Protein AF-Q86QH6-F1 (afdb_monomer)

Foldseek 3Di:
DPQVFQFVVFKAFAWKAFQNRTDGDPDTHQDLAAGDPPQADPVLLVLLLLLLLQQWFKDKAWDQADPVRHGDPAIDIDIDPPTTDSNSNNSLSNSQRNVSVPHDSNDRPDGPSVVSVVPLVQDKDWAHDDPVQFKIWMWGQDPPLWIKIKIKGQAVSVLVLAQWERHSVRDIGGCDPVNSVVVVVRSVVLLLLLFRKMWIWMFTDDDRDHDPDDDRGHIYTGMITTIHRHGDPCQLVVCVVCVVVVHQAADEELADQSSQQNVCVVSVNDDVVVVADADELVVQVVLCVVQPPPPVSLVVVVVNLVRYRYYYSHDPVSVVVNVVNCVVVVDDDDDDDDDPD

Sequence (341 aa):
DKTGTLTQNLMSVVQGYIGLQRFNVRDPGDVPTPIVLRNVPAASRDLLVEGLSLNSSSEKVVCRTGRDGESVARPYWQWRVDKGNKTDNALLDFVDRVLLQDGDPTDMTSRPHQRVRAGSRHGFAIFPFTSERKFMSVVVAGPGGVLTQHVKGGSDRVLEMCDRYVSASGAEEPLTDSMRTKIVVQIRSLANDANRTIGVAYGRVDGEALPASEPTVPLVWLALVGIQDPLRPEVPDAVRKCQQAGVTVRMCTGDNLDTAVAISRQCGIYNRLRGDVAMTGKEFRSLVYDAYGSSANMEKFWPILDRMVVMARSQPLDKQLLVLMLMMRGEVVAVTGDGVN

InterPro domains:
  IPR018303 P-type ATPase, phosphorylation site [PS00154] (1-7)
  IPR023214 HAD superfamily [G3DSA:3.40.50.1000] (1-341)
  IPR023299 P-type ATPase, cytoplasmic domain N [G3DSA:3.40.1110.10] (9-230)
  IPR023299 P-type ATPase, cytoplasmic domain N [SSF81660] (5-235)
  IPR036412 HAD-like superfamily [SSF56784] (220-341)

Nearest PDB structures (foldseek):
  8qmp-assembly1_A  TM=6.647E-01  e=8.407E-24  Arabidopsis thaliana
  6zhh-assembly3_C  TM=7.517E-01  e=1.087E-18  Listeria monocytogenes
  9gqo-assembly1_A  TM=7.366E-01  e=4.399E-18  Listeria monocytogenes
  8uyb-assembly1_A  TM=5.372E-01  e=9.606E-13  Escherichia coli K-12
  7m5v-assembly1_A  TM=4.891E-01  e=2.440E-12  Homo sapiens

Radius of gyration: 22.94 Å; Cα contacts (8 Å, |Δi|>4): 629; chains: 1; bounding box: 49×52×64 Å

Structure (mmCIF, N/CA/C/O backbone):
data_AF-Q86QH6-F1
#
_entry.id   AF-Q86QH6-F1
#
loop_
_atom_site.group_PDB
_atom_site.id
_atom_site.type_symbol
_atom_site.label_atom_id
_atom_site.label_alt_id
_atom_site.label_comp_id
_atom_site.label_asym_id
_atom_site.label_entity_id
_atom_site.label_seq_id
_atom_site.pdbx_PDB_ins_code
_atom_site.Cartn_x
_atom_site.Cartn_y
_atom_site.Cartn_z
_atom_site.occupancy
_atom_site.B_iso_or_equiv
_atom_site.auth_seq_id
_atom_site.auth_comp_id
_atom_site.auth_asym_id
_atom_site.auth_atom_id
_atom_site.pdbx_PDB_model_num
ATOM 1 N N . ASP A 1 1 ? -2.724 -0.335 20.231 1.00 87.81 1 ASP A N 1
ATOM 2 C CA . ASP A 1 1 ? -2.088 0.147 18.985 1.00 87.81 1 ASP A CA 1
ATOM 3 C C . ASP A 1 1 ? -2.589 -0.688 17.805 1.00 87.81 1 ASP A C 1
ATOM 5 O O . ASP A 1 1 ? -3.241 -1.701 18.041 1.00 87.81 1 ASP A O 1
ATOM 9 N N . LYS A 1 2 ? -2.333 -0.289 16.553 1.00 86.12 2 LYS A N 1
ATOM 10 C CA . LYS A 1 2 ? -2.731 -1.051 15.353 1.00 86.12 2 LYS A CA 1
ATOM 11 C C . LYS A 1 2 ? -1.617 -1.948 14.813 1.00 86.12 2 LYS A C 1
ATOM 13 O O . LYS A 1 2 ? -1.811 -3.162 14.719 1.00 86.12 2 LYS A O 1
ATOM 18 N N . THR A 1 3 ? -0.509 -1.351 14.370 1.00 80.19 3 THR A N 1
ATOM 19 C CA . THR A 1 3 ? 0.597 -2.061 13.700 1.00 80.19 3 THR A CA 1
ATOM 20 C C . THR A 1 3 ? 1.199 -3.064 14.666 1.00 80.19 3 THR A C 1
ATOM 22 O O . THR A 1 3 ? 1.364 -2.721 15.822 1.00 80.19 3 THR A O 1
ATOM 25 N N . GLY A 1 4 ? 1.400 -4.314 14.237 1.00 79.94 4 GLY A N 1
ATOM 26 C CA . GLY A 1 4 ? 1.992 -5.393 15.047 1.00 79.94 4 GLY A CA 1
ATOM 27 C C . GLY A 1 4 ? 1.220 -5.846 16.295 1.00 79.94 4 GLY A C 1
ATOM 28 O O . GLY A 1 4 ? 1.425 -6.969 16.755 1.00 79.94 4 GLY A O 1
ATOM 29 N N . THR A 1 5 ? 0.260 -5.056 16.779 1.00 86.12 5 THR A N 1
ATOM 30 C CA . THR A 1 5 ? -0.686 -5.429 17.837 1.00 86.12 5 THR A CA 1
ATOM 31 C C . THR A 1 5 ? -1.937 -6.083 17.243 1.00 86.12 5 THR A C 1
ATOM 33 O O . THR A 1 5 ? -2.141 -7.279 17.412 1.00 86.12 5 THR A O 1
ATOM 36 N N . LEU A 1 6 ? -2.756 -5.331 16.495 1.00 87.94 6 LEU A N 1
ATOM 37 C CA . LEU A 1 6 ? -3.973 -5.851 15.841 1.00 87.94 6 LEU A CA 1
ATOM 38 C C . LEU A 1 6 ? -3.679 -6.507 14.488 1.00 87.94 6 LEU A C 1
ATOM 40 O O . LEU A 1 6 ? -4.439 -7.331 13.984 1.00 87.94 6 LEU A O 1
ATOM 44 N N . THR A 1 7 ? -2.572 -6.104 13.884 1.00 86.81 7 THR A N 1
ATOM 45 C CA . THR A 1 7 ? -2.133 -6.547 12.562 1.00 86.81 7 THR A CA 1
ATOM 46 C C . THR A 1 7 ? -0.858 -7.366 12.686 1.00 86.81 7 THR A C 1
ATOM 48 O O . THR A 1 7 ? -0.141 -7.262 13.682 1.00 86.81 7 THR A O 1
ATOM 51 N N . GLN A 1 8 ? -0.587 -8.212 11.697 1.00 85.62 8 GLN A N 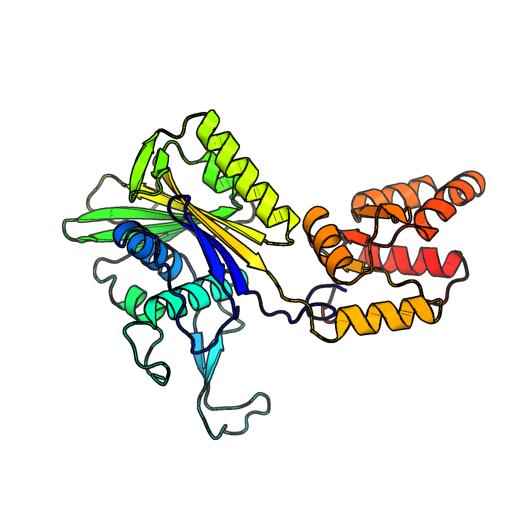1
ATOM 52 C CA . GLN A 1 8 ? 0.543 -9.142 11.730 1.00 85.62 8 GLN A CA 1
ATOM 53 C C . GLN A 1 8 ? 1.896 -8.452 11.520 1.00 85.62 8 GLN A C 1
ATOM 55 O O . GLN A 1 8 ? 2.931 -9.071 11.758 1.00 85.62 8 GLN A O 1
ATOM 60 N N . ASN A 1 9 ? 1.901 -7.176 11.114 1.00 84.06 9 ASN A N 1
ATOM 61 C CA . ASN A 1 9 ? 3.095 -6.438 10.706 1.00 84.06 9 ASN A CA 1
ATOM 62 C C . ASN A 1 9 ? 3.756 -7.045 9.454 1.00 84.06 9 ASN A C 1
ATOM 64 O O . ASN A 1 9 ? 4.978 -6.980 9.290 1.00 84.06 9 ASN A O 1
ATOM 68 N N . LEU A 1 10 ? 2.933 -7.639 8.585 1.00 84.94 10 LEU A N 1
ATOM 69 C CA . LEU A 1 10 ? 3.319 -8.356 7.369 1.00 84.94 10 LEU A CA 1
ATOM 70 C C . LEU A 1 10 ? 2.696 -7.664 6.155 1.00 84.94 10 LEU A C 1
ATOM 72 O O . LEU A 1 10 ? 1.772 -8.173 5.519 1.00 84.94 10 LEU A O 1
ATOM 76 N N . MET A 1 11 ? 3.204 -6.466 5.855 1.00 90.69 11 MET A N 1
ATOM 77 C CA . MET A 1 11 ? 2.777 -5.685 4.692 1.00 90.69 11 MET A CA 1
ATOM 78 C C . MET A 1 11 ? 2.873 -6.539 3.429 1.00 90.69 11 MET A C 1
ATOM 80 O O . MET A 1 11 ? 3.946 -7.037 3.099 1.00 90.69 11 MET A O 1
ATOM 84 N N . SER A 1 12 ? 1.753 -6.694 2.733 1.00 94.75 12 SER A N 1
ATOM 85 C CA . SER A 1 12 ? 1.642 -7.582 1.581 1.00 94.75 12 SER A CA 1
ATOM 86 C C . SER A 1 12 ? 0.798 -6.942 0.489 1.00 94.75 12 SER A C 1
ATOM 88 O O . SER A 1 12 ? -0.195 -6.276 0.780 1.00 94.75 12 SER A O 1
ATOM 90 N N . VAL A 1 13 ? 1.163 -7.150 -0.776 1.00 97.00 13 VAL A N 1
ATOM 91 C CA . VAL A 1 13 ? 0.277 -6.805 -1.895 1.00 97.00 13 VAL A CA 1
ATOM 92 C C . VAL A 1 13 ? -0.913 -7.759 -1.878 1.00 97.00 13 VAL A C 1
ATOM 94 O O . VAL A 1 13 ? -0.724 -8.974 -1.939 1.00 97.00 13 VAL A O 1
ATOM 97 N N . VAL A 1 14 ? -2.129 -7.216 -1.803 1.00 95.88 14 VAL A N 1
ATOM 98 C CA . VAL A 1 14 ? -3.363 -8.020 -1.725 1.00 95.88 14 VAL A CA 1
ATOM 99 C C . VAL A 1 14 ? -4.241 -7.872 -2.963 1.00 95.88 14 VAL A C 1
ATOM 101 O O . VAL A 1 14 ? -4.958 -8.799 -3.324 1.00 95.88 14 VAL A O 1
ATOM 104 N N . GLN A 1 15 ? -4.180 -6.731 -3.649 1.00 96.81 15 GLN A N 1
ATOM 105 C CA . GLN A 1 15 ? -4.948 -6.474 -4.867 1.00 96.81 15 GLN A CA 1
ATOM 106 C C . GLN A 1 15 ? -4.405 -5.256 -5.613 1.00 96.81 15 GLN A C 1
ATOM 108 O O . GLN A 1 15 ? -3.537 -4.542 -5.112 1.00 96.81 15 GLN A O 1
ATOM 113 N N . GLY A 1 16 ? -4.934 -4.984 -6.799 1.00 97.75 16 GLY A N 1
ATOM 114 C CA . GLY A 1 16 ? -4.578 -3.788 -7.548 1.00 97.75 16 GLY A CA 1
ATOM 115 C C . GLY A 1 16 ? -5.088 -3.804 -8.977 1.00 97.75 16 GLY A C 1
ATOM 116 O O . GLY A 1 16 ? -5.960 -4.597 -9.331 1.00 97.75 16 GLY A O 1
ATOM 117 N N . TYR A 1 17 ? -4.519 -2.922 -9.790 1.00 98.19 17 TYR A N 1
ATOM 118 C CA . TYR A 1 17 ? -4.780 -2.789 -11.214 1.00 98.19 17 TYR A CA 1
ATOM 119 C C . TYR A 1 17 ? -3.455 -2.687 -11.969 1.00 98.19 17 TYR A C 1
ATOM 121 O O . TYR A 1 17 ? -2.588 -1.921 -11.558 1.00 98.19 17 TYR A O 1
ATOM 129 N N . ILE A 1 18 ? -3.301 -3.414 -13.075 1.00 98.19 18 ILE A N 1
ATOM 130 C CA . ILE A 1 18 ? -2.155 -3.286 -13.993 1.00 98.19 18 ILE A CA 1
ATOM 131 C C . ILE A 1 18 ? -2.727 -3.115 -15.394 1.00 98.19 18 ILE A C 1
ATOM 133 O O . ILE A 1 18 ? -3.518 -3.950 -15.828 1.00 98.19 18 ILE A O 1
ATOM 137 N N . GLY A 1 19 ? -2.407 -2.011 -16.071 1.00 96.56 19 GLY A N 1
ATOM 138 C CA . GLY A 1 19 ? -3.061 -1.670 -17.338 1.00 96.56 19 GLY A CA 1
ATOM 139 C C . GLY A 1 19 ? -4.588 -1.588 -17.196 1.00 96.56 19 GLY A C 1
ATOM 140 O O . GLY A 1 19 ? -5.321 -2.167 -17.984 1.00 96.56 19 GLY A O 1
ATOM 141 N N . LEU A 1 20 ? -5.086 -0.990 -16.107 1.00 95.56 20 LEU A N 1
ATOM 142 C CA . LEU A 1 20 ? -6.508 -0.972 -15.703 1.00 95.56 20 LEU A CA 1
ATOM 143 C C . LEU A 1 20 ? -7.162 -2.337 -15.420 1.00 95.56 20 LEU A C 1
ATOM 145 O O . LEU A 1 20 ? -8.349 -2.387 -15.091 1.00 95.56 20 LEU A O 1
ATOM 149 N N . GLN A 1 21 ? -6.420 -3.439 -15.480 1.00 96.38 21 GLN A N 1
ATOM 150 C CA . GLN A 1 21 ? -6.962 -4.762 -15.206 1.00 96.38 21 GLN A CA 1
ATOM 151 C C . GLN A 1 21 ? -6.825 -5.127 -13.738 1.00 96.38 21 GLN A C 1
ATOM 153 O O . GLN A 1 21 ? -5.716 -5.156 -13.202 1.00 96.38 21 GLN A O 1
ATOM 158 N N . ARG A 1 22 ? -7.955 -5.420 -13.086 1.00 96.44 22 ARG A N 1
ATOM 159 C CA . ARG A 1 22 ? -7.974 -5.771 -11.665 1.00 96.44 22 ARG A CA 1
ATOM 160 C C . ARG A 1 22 ? -7.323 -7.132 -11.428 1.00 96.44 22 ARG A C 1
ATOM 162 O O . ARG A 1 22 ? -7.634 -8.102 -12.116 1.00 96.44 22 ARG A O 1
ATOM 169 N N . PHE A 1 23 ? -6.507 -7.221 -10.386 1.00 96.19 23 PHE A N 1
ATOM 170 C CA . PHE A 1 23 ? -6.002 -8.478 -9.842 1.00 96.19 23 PHE A CA 1
ATOM 171 C C . PHE A 1 23 ? -6.241 -8.544 -8.330 1.00 96.19 23 PHE A C 1
ATOM 173 O O . PHE A 1 23 ? -6.361 -7.516 -7.664 1.00 96.19 23 PHE A O 1
ATOM 180 N N . ASN A 1 24 ? -6.292 -9.762 -7.791 1.00 95.19 24 ASN A N 1
ATOM 181 C CA . ASN A 1 24 ? -6.338 -10.036 -6.355 1.00 95.19 24 ASN A CA 1
ATOM 182 C C . ASN A 1 24 ? -5.351 -11.164 -6.032 1.00 95.19 24 ASN A C 1
ATOM 184 O O . ASN A 1 24 ? -5.176 -12.086 -6.831 1.00 95.19 24 ASN A O 1
ATOM 188 N N . VAL A 1 25 ? -4.731 -11.102 -4.860 1.00 93.56 25 VAL A N 1
ATOM 189 C CA . VAL A 1 25 ? -3.777 -12.090 -4.351 1.00 93.56 25 VAL A CA 1
ATOM 190 C C . VAL A 1 25 ? -4.476 -12.895 -3.257 1.00 93.56 25 VAL A C 1
ATOM 192 O O . VAL A 1 25 ? -4.882 -12.332 -2.247 1.00 93.56 25 VAL A O 1
ATOM 195 N N . ARG A 1 26 ? -4.653 -14.206 -3.471 1.00 85.88 26 ARG A N 1
ATOM 196 C CA . ARG A 1 26 ? -5.382 -15.086 -2.534 1.00 85.88 26 ARG A CA 1
ATOM 197 C C . ARG A 1 26 ? -4.644 -15.291 -1.214 1.00 85.88 26 ARG A C 1
ATOM 199 O O . ARG A 1 26 ? -5.262 -15.190 -0.165 1.00 85.88 26 ARG A O 1
ATOM 206 N N . ASP A 1 27 ? -3.334 -15.509 -1.298 1.00 87.38 27 ASP A N 1
ATOM 207 C CA . ASP A 1 27 ? -2.459 -15.754 -0.151 1.00 87.38 27 ASP A CA 1
ATOM 208 C C . ASP A 1 27 ? -1.379 -14.669 -0.118 1.00 87.38 27 ASP A C 1
ATOM 210 O O . ASP A 1 27 ? -0.326 -14.865 -0.723 1.00 87.38 27 ASP A O 1
ATOM 214 N N . PRO A 1 28 ? -1.631 -13.474 0.445 1.00 87.12 28 PRO A N 1
ATOM 215 C CA . PRO A 1 28 ? -0.657 -12.385 0.452 1.00 87.12 28 PRO A CA 1
ATOM 216 C C . PRO A 1 28 ? 0.601 -12.702 1.271 1.00 87.12 28 PRO A C 1
ATOM 218 O O . PRO A 1 28 ? 0.567 -13.504 2.199 1.00 87.12 28 PRO A O 1
ATOM 221 N N . GLY A 1 29 ? 1.706 -12.038 0.932 1.00 87.50 29 GLY A N 1
ATOM 222 C CA . GLY A 1 29 ? 2.987 -12.155 1.636 1.00 87.50 29 GLY A CA 1
ATOM 223 C C . GLY A 1 29 ? 4.013 -13.009 0.896 1.00 87.50 29 GLY A C 1
ATOM 224 O O . GLY A 1 29 ? 3.835 -13.348 -0.279 1.00 87.50 29 GLY A O 1
ATOM 225 N N . ASP A 1 30 ? 5.103 -13.335 1.587 1.00 88.75 30 ASP A N 1
ATOM 226 C CA . ASP A 1 30 ? 6.206 -14.138 1.056 1.00 88.75 30 ASP A CA 1
ATOM 227 C C . ASP A 1 30 ? 5.933 -15.636 1.220 1.00 88.75 30 ASP A C 1
ATOM 229 O O . ASP A 1 30 ? 6.430 -16.295 2.132 1.00 88.75 30 ASP A O 1
ATOM 233 N N . VAL A 1 31 ? 5.097 -16.166 0.332 1.00 88.25 31 VAL A N 1
ATOM 234 C CA . VAL A 1 31 ? 4.784 -17.597 0.256 1.00 88.25 31 VAL A CA 1
ATOM 235 C C . VAL A 1 31 ? 5.261 -18.175 -1.078 1.00 88.25 31 VAL A C 1
ATOM 237 O O . VAL A 1 31 ? 5.243 -17.463 -2.089 1.00 88.25 31 VAL A O 1
ATOM 240 N N . PRO A 1 32 ? 5.658 -19.461 -1.127 1.00 86.44 32 PRO A N 1
ATOM 241 C CA . PRO A 1 32 ? 6.162 -20.118 -2.335 1.00 86.44 32 PRO A CA 1
ATOM 242 C C . PRO A 1 32 ? 5.018 -20.503 -3.291 1.00 86.44 32 PRO A C 1
ATOM 244 O O . PRO A 1 32 ? 4.898 -21.644 -3.727 1.00 86.44 32 PRO A O 1
ATOM 247 N N . THR A 1 33 ? 4.128 -19.558 -3.591 1.00 89.56 33 THR A N 1
ATOM 248 C CA . THR A 1 33 ? 2.972 -19.762 -4.467 1.00 89.56 33 THR A CA 1
ATOM 249 C C . THR A 1 33 ? 2.932 -18.657 -5.517 1.00 89.56 33 THR A C 1
ATOM 251 O O . THR A 1 33 ? 2.886 -17.475 -5.144 1.00 89.56 33 THR A O 1
ATOM 254 N N . PRO A 1 34 ? 2.939 -19.006 -6.816 1.00 91.94 34 PRO A N 1
ATOM 255 C CA . PRO A 1 34 ? 3.000 -18.018 -7.879 1.00 91.94 34 PRO A CA 1
ATOM 256 C C . PRO A 1 34 ? 1.726 -17.172 -7.946 1.00 91.94 34 PRO A C 1
ATOM 258 O O . PRO A 1 34 ? 0.617 -17.646 -7.688 1.00 91.94 34 PRO A O 1
ATOM 261 N N . ILE A 1 35 ? 1.885 -15.911 -8.342 1.00 93.69 35 ILE A N 1
ATOM 262 C CA . ILE A 1 35 ? 0.775 -15.007 -8.649 1.00 93.69 35 ILE A CA 1
ATOM 263 C C . ILE A 1 35 ? 0.586 -14.991 -10.163 1.00 93.69 35 ILE A C 1
ATOM 265 O O . ILE A 1 35 ? 1.487 -14.593 -10.899 1.00 93.69 35 ILE A O 1
ATOM 269 N N . VAL A 1 36 ? -0.598 -15.403 -10.628 1.00 92.06 36 VAL A N 1
ATOM 270 C CA . VAL A 1 36 ? -0.919 -15.471 -12.060 1.00 92.06 36 VAL A CA 1
ATOM 271 C C . VAL A 1 36 ? -1.743 -14.269 -12.502 1.00 92.06 36 VAL A C 1
ATOM 273 O O . VAL A 1 36 ? -2.931 -14.162 -12.202 1.00 92.06 36 VAL A O 1
ATOM 276 N N . LEU A 1 37 ? -1.119 -13.387 -13.280 1.00 93.06 37 LEU A N 1
ATOM 277 C CA . LEU A 1 37 ? -1.732 -12.188 -13.854 1.00 93.06 37 LEU A CA 1
ATOM 278 C C . LEU A 1 37 ? -2.318 -12.474 -15.249 1.00 93.06 37 LEU A C 1
ATOM 28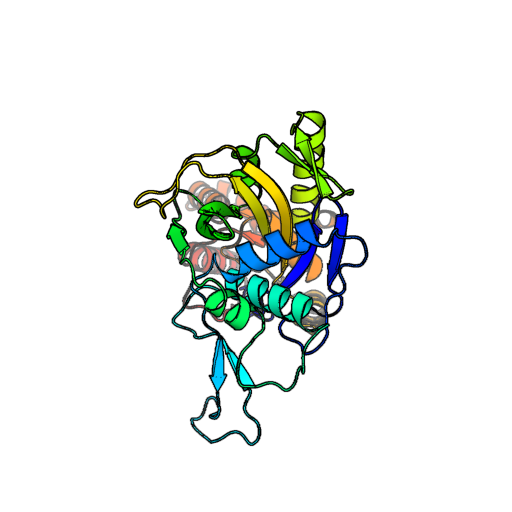0 O O . LEU A 1 37 ? -1.887 -11.891 -16.236 1.00 93.06 37 LEU A O 1
ATOM 284 N N . ARG A 1 38 ? -3.290 -13.398 -15.335 1.00 87.81 38 ARG A N 1
ATOM 285 C CA . ARG A 1 38 ? -3.774 -13.991 -16.608 1.00 87.81 38 ARG A CA 1
ATOM 286 C C . ARG A 1 38 ? -4.133 -12.987 -17.697 1.00 87.81 38 ARG A C 1
ATOM 288 O O . ARG A 1 38 ? -3.888 -13.255 -18.865 1.00 87.81 38 ARG A O 1
ATOM 295 N N . ASN A 1 39 ? -4.746 -11.876 -17.313 1.00 89.94 39 ASN A N 1
ATOM 296 C CA . ASN A 1 39 ? -5.270 -10.928 -18.281 1.00 89.94 39 ASN A CA 1
ATOM 297 C C . ASN A 1 39 ? -4.296 -9.768 -18.544 1.00 89.94 39 ASN A C 1
ATOM 299 O O . ASN A 1 39 ? -4.527 -8.993 -19.459 1.00 89.94 39 ASN A O 1
ATOM 303 N N . VAL A 1 40 ? -3.198 -9.648 -17.790 1.00 94.94 40 VAL A N 1
ATOM 304 C CA . VAL A 1 40 ? -2.244 -8.537 -17.926 1.00 94.94 40 VAL A CA 1
ATOM 305 C C . VAL A 1 40 ? -1.302 -8.791 -19.111 1.00 94.94 40 VAL A C 1
ATOM 307 O O . VAL A 1 40 ? -0.652 -9.838 -19.141 1.00 94.94 40 VAL A O 1
ATOM 310 N N . PRO A 1 41 ? -1.169 -7.848 -20.063 1.00 95.00 41 PRO A N 1
ATOM 311 C CA . PRO A 1 41 ? -0.220 -7.973 -21.167 1.00 95.00 41 PRO A CA 1
ATOM 312 C C . PRO A 1 41 ? 1.225 -8.152 -20.680 1.00 95.00 41 PRO A C 1
ATOM 314 O O . PRO A 1 41 ? 1.649 -7.494 -19.727 1.00 95.00 41 PRO A O 1
ATOM 317 N N . ALA A 1 42 ? 2.002 -8.997 -21.369 1.00 94.06 42 ALA A N 1
ATOM 318 C CA . ALA A 1 42 ? 3.384 -9.309 -20.990 1.00 94.06 42 ALA A CA 1
ATOM 319 C C . ALA A 1 42 ? 4.255 -8.048 -20.873 1.00 94.06 42 ALA A C 1
ATOM 321 O O . ALA A 1 42 ? 4.886 -7.847 -19.844 1.00 94.06 42 ALA A O 1
ATOM 322 N N . ALA A 1 43 ? 4.183 -7.134 -21.847 1.00 94.94 43 ALA A N 1
ATOM 323 C CA . ALA A 1 43 ? 4.931 -5.876 -21.808 1.00 94.94 43 ALA A CA 1
ATOM 324 C C . ALA A 1 43 ? 4.613 -5.022 -20.563 1.00 94.94 43 ALA A C 1
ATOM 326 O O . ALA A 1 43 ? 5.512 -4.462 -19.941 1.00 94.94 43 ALA A O 1
ATOM 327 N N . SER A 1 44 ? 3.341 -4.954 -20.150 1.00 97.06 44 SER A N 1
ATOM 328 C CA . SER A 1 44 ? 2.932 -4.221 -18.945 1.00 97.06 44 SER A CA 1
ATOM 329 C C . SER A 1 44 ? 3.433 -4.895 -17.666 1.00 97.06 44 SER A C 1
ATOM 331 O O . SER A 1 44 ? 3.839 -4.213 -16.725 1.00 97.06 44 SER A O 1
ATOM 333 N N . ARG A 1 45 ? 3.418 -6.234 -17.629 1.00 96.25 45 ARG A N 1
ATOM 334 C CA . ARG A 1 45 ? 3.986 -7.021 -16.527 1.00 96.25 45 ARG A CA 1
ATOM 335 C C . ARG A 1 45 ? 5.496 -6.810 -16.428 1.00 96.25 45 ARG A C 1
ATOM 337 O O . ARG A 1 45 ? 5.993 -6.604 -15.327 1.00 96.25 45 ARG A O 1
ATOM 344 N N . ASP A 1 46 ? 6.202 -6.841 -17.551 1.00 95.12 46 ASP A N 1
ATOM 345 C CA . ASP A 1 46 ? 7.660 -6.751 -17.590 1.00 95.12 46 ASP A CA 1
ATOM 346 C C . ASP A 1 46 ? 8.132 -5.348 -17.161 1.00 95.12 46 ASP A C 1
ATOM 348 O O . ASP A 1 46 ? 9.020 -5.242 -16.316 1.00 95.12 46 ASP A O 1
ATOM 352 N N . LEU A 1 47 ? 7.450 -4.280 -17.60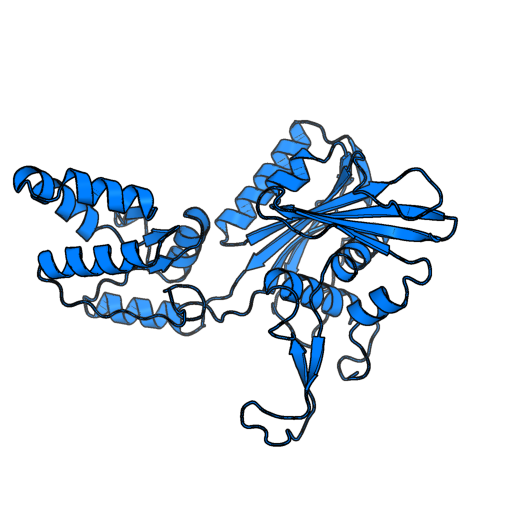7 1.00 96.56 47 LEU A N 1
ATOM 353 C CA . LEU A 1 47 ? 7.670 -2.910 -17.115 1.00 96.56 47 LEU A CA 1
ATOM 354 C C . LEU A 1 47 ? 7.446 -2.792 -15.601 1.00 96.56 47 LEU A C 1
ATOM 356 O O . LEU A 1 47 ? 8.248 -2.181 -14.895 1.00 96.56 47 LEU A O 1
ATOM 360 N N . LEU A 1 48 ? 6.366 -3.388 -15.084 1.00 97.81 48 LEU A N 1
ATOM 361 C CA . LEU A 1 48 ? 6.060 -3.357 -13.653 1.00 97.81 48 LEU A CA 1
ATOM 362 C C . LEU A 1 48 ? 7.140 -4.080 -12.840 1.00 97.81 48 LEU A C 1
ATOM 364 O O . LEU A 1 48 ? 7.584 -3.574 -11.810 1.00 97.81 48 LEU A O 1
ATOM 368 N N . VAL A 1 49 ? 7.546 -5.265 -13.294 1.00 96.81 49 VAL A N 1
ATOM 369 C CA . VAL A 1 49 ? 8.564 -6.095 -12.646 1.00 96.81 49 VAL A CA 1
ATOM 370 C C . VAL A 1 49 ? 9.915 -5.390 -12.629 1.00 96.81 49 VAL A C 1
ATOM 372 O O . VAL A 1 49 ? 10.545 -5.339 -11.570 1.00 96.81 49 VAL A O 1
ATOM 375 N N . GLU A 1 50 ? 10.355 -4.833 -13.758 1.00 96.62 50 GLU A N 1
ATOM 376 C CA . GLU A 1 50 ? 11.609 -4.082 -13.851 1.00 96.62 50 GLU A CA 1
ATOM 377 C C . GLU A 1 50 ? 11.583 -2.873 -12.910 1.00 96.62 50 GLU A C 1
ATOM 379 O O . GLU A 1 50 ? 12.445 -2.742 -12.032 1.00 96.62 50 GLU A O 1
ATOM 384 N N . GLY A 1 51 ? 10.541 -2.044 -13.023 1.00 97.06 51 GLY A N 1
ATOM 385 C CA . GLY A 1 51 ? 10.392 -0.833 -12.230 1.00 97.06 51 GLY A CA 1
ATOM 386 C C . GLY A 1 51 ? 10.347 -1.107 -10.731 1.00 97.06 51 GLY A C 1
ATOM 387 O O . GLY A 1 51 ? 11.063 -0.464 -9.968 1.00 97.06 51 GLY A O 1
ATOM 388 N N . LEU A 1 52 ? 9.564 -2.088 -10.274 1.00 97.88 52 LEU A N 1
ATOM 389 C CA . LEU A 1 52 ? 9.490 -2.426 -8.849 1.00 97.88 52 LEU A CA 1
ATOM 390 C C . LEU A 1 52 ? 10.774 -3.079 -8.323 1.00 97.88 52 LEU A C 1
ATOM 392 O O . LEU A 1 52 ? 11.162 -2.797 -7.186 1.00 97.88 52 LEU A O 1
ATOM 396 N N . SER A 1 53 ? 11.438 -3.913 -9.133 1.00 97.19 53 SER A N 1
ATOM 397 C CA . SER A 1 53 ? 12.698 -4.561 -8.749 1.00 97.19 53 SER A CA 1
ATOM 398 C C . SER A 1 53 ? 13.800 -3.535 -8.524 1.00 97.19 53 SER A C 1
ATOM 400 O O . SER A 1 53 ? 14.485 -3.591 -7.503 1.00 97.19 53 SER A O 1
ATOM 402 N N . LEU A 1 54 ? 13.969 -2.596 -9.457 1.00 96.38 54 LEU A N 1
ATOM 403 C CA . LEU A 1 54 ? 15.080 -1.641 -9.462 1.00 96.38 54 LEU A CA 1
ATOM 404 C C . LEU A 1 54 ? 14.814 -0.414 -8.587 1.00 96.38 54 LEU A C 1
ATOM 406 O O . LEU A 1 54 ? 15.735 0.126 -7.979 1.00 96.38 54 LEU A O 1
ATOM 410 N N . ASN A 1 55 ? 13.556 0.005 -8.462 1.00 95.88 55 ASN A N 1
ATOM 411 C CA . ASN A 1 55 ? 13.177 1.182 -7.689 1.00 95.88 55 ASN A CA 1
ATOM 412 C C . ASN A 1 55 ? 13.012 0.850 -6.199 1.00 95.88 55 ASN A C 1
ATOM 414 O O . ASN A 1 55 ? 11.946 1.056 -5.628 1.00 95.88 55 ASN A O 1
ATOM 418 N N . SER A 1 56 ? 14.017 0.253 -5.559 1.00 95.06 56 SER A N 1
ATOM 419 C CA . SER A 1 56 ? 13.972 -0.085 -4.133 1.00 95.06 56 SER A CA 1
ATOM 420 C C . SER A 1 56 ? 15.369 -0.263 -3.547 1.00 95.06 56 SER A C 1
ATOM 422 O O . SER A 1 56 ? 16.261 -0.799 -4.197 1.00 95.06 56 SER A O 1
ATOM 424 N N . SER A 1 57 ? 15.539 0.129 -2.283 1.00 93.31 57 SER A N 1
ATOM 425 C CA . SER A 1 57 ? 16.755 -0.128 -1.501 1.00 93.31 57 SER A CA 1
ATOM 426 C C . SER A 1 57 ? 16.650 -1.348 -0.577 1.00 93.31 57 SER A C 1
ATOM 428 O O . SER A 1 57 ? 17.609 -1.653 0.133 1.00 93.31 57 SER A O 1
ATOM 430 N N . SER A 1 58 ? 15.507 -2.045 -0.566 1.00 95.44 58 SER A N 1
ATOM 431 C CA . SER A 1 58 ? 15.314 -3.265 0.224 1.00 95.44 58 SER A CA 1
ATOM 432 C C . SER A 1 58 ? 16.214 -4.393 -0.270 1.00 95.44 58 SER A C 1
ATOM 434 O O . SER A 1 58 ? 16.404 -4.573 -1.476 1.00 95.44 58 SER A O 1
ATOM 436 N N . GLU A 1 59 ? 16.741 -5.176 0.669 1.00 94.75 59 GLU A N 1
ATOM 437 C CA . GLU A 1 59 ? 17.641 -6.297 0.405 1.00 94.75 59 GLU A CA 1
ATOM 438 C C . GLU A 1 59 ? 17.158 -7.543 1.153 1.00 94.75 59 GLU A C 1
ATOM 440 O O . GLU A 1 59 ? 16.889 -7.495 2.358 1.00 94.75 59 GLU A O 1
ATOM 445 N N . LYS A 1 60 ? 17.046 -8.659 0.427 1.00 94.38 60 LYS A N 1
ATOM 446 C CA . LYS A 1 60 ? 16.669 -9.962 0.972 1.00 94.38 60 LYS A CA 1
ATOM 447 C C . LYS A 1 60 ? 17.883 -10.877 0.995 1.00 94.38 60 LYS A C 1
ATOM 449 O O . LYS A 1 60 ? 18.571 -11.017 -0.013 1.00 94.38 60 LYS A O 1
ATOM 454 N N . VAL A 1 61 ? 18.137 -11.501 2.135 1.00 94.31 61 VAL A N 1
ATOM 455 C CA . VAL A 1 61 ? 19.301 -12.361 2.358 1.00 94.31 61 VAL A CA 1
ATOM 456 C C . VAL A 1 61 ? 18.863 -13.738 2.828 1.00 94.31 61 VAL A C 1
ATOM 458 O O . VAL A 1 61 ? 17.760 -13.913 3.349 1.00 94.31 61 VAL A O 1
ATOM 461 N N . VAL A 1 62 ? 19.735 -14.721 2.634 1.00 93.69 62 VAL A N 1
ATOM 462 C CA . VAL A 1 62 ? 19.535 -16.062 3.174 1.00 93.69 62 VAL A CA 1
ATOM 463 C C . VAL A 1 62 ? 20.072 -16.116 4.593 1.00 93.69 62 VAL A C 1
ATOM 465 O O . VAL A 1 62 ? 21.260 -15.895 4.823 1.00 93.69 62 VAL A O 1
ATOM 468 N N . CYS A 1 63 ? 19.204 -16.468 5.531 1.00 90.25 63 CYS A N 1
ATOM 469 C CA . CYS A 1 63 ? 19.561 -16.703 6.919 1.00 90.25 63 CYS A CA 1
ATOM 470 C C . CYS A 1 63 ? 19.717 -18.201 7.179 1.00 90.25 63 CYS A C 1
ATOM 472 O O . CYS A 1 63 ? 18.922 -19.021 6.719 1.00 90.25 63 CYS A O 1
ATOM 474 N N . ARG A 1 64 ? 20.768 -18.545 7.928 1.00 90.69 64 ARG A N 1
ATOM 475 C CA . ARG A 1 64 ? 21.070 -19.910 8.398 1.00 90.69 64 ARG A CA 1
ATOM 476 C C . ARG A 1 64 ? 21.056 -20.028 9.920 1.00 90.69 64 ARG A C 1
ATOM 478 O O . ARG A 1 64 ? 21.249 -21.116 10.452 1.00 90.69 64 ARG A O 1
ATOM 485 N N . THR A 1 65 ? 20.792 -18.925 10.606 1.00 87.19 65 THR A N 1
ATOM 486 C CA . THR A 1 65 ? 20.694 -18.842 12.059 1.00 87.19 65 THR A CA 1
ATOM 487 C C . THR A 1 65 ? 19.323 -18.305 12.453 1.00 87.19 65 THR A C 1
ATOM 489 O O . THR A 1 65 ? 18.743 -17.482 11.745 1.00 87.19 65 THR A O 1
ATOM 492 N N . GLY A 1 66 ? 18.785 -18.810 13.559 1.00 77.44 66 GLY A N 1
ATOM 493 C CA . GLY A 1 66 ? 17.550 -18.344 14.173 1.00 77.44 66 GLY A CA 1
ATOM 494 C C . GLY A 1 66 ? 17.760 -17.053 14.964 1.00 77.44 66 GLY A C 1
ATOM 495 O O . GLY A 1 66 ? 18.864 -16.511 15.032 1.00 77.44 66 GLY A O 1
ATOM 496 N N . ARG A 1 67 ? 16.686 -16.561 15.594 1.00 72.75 67 ARG A N 1
ATOM 497 C CA . ARG A 1 67 ? 16.730 -15.327 16.405 1.00 72.75 67 ARG A CA 1
ATOM 498 C C . ARG A 1 67 ? 17.663 -15.436 17.609 1.00 72.75 67 ARG A C 1
ATOM 500 O O . ARG A 1 67 ? 18.258 -14.435 17.988 1.00 72.75 67 ARG A O 1
ATOM 507 N N . ASP A 1 68 ? 17.826 -16.644 18.134 1.00 78.44 68 ASP A N 1
ATOM 508 C CA . ASP A 1 68 ? 18.643 -16.930 19.316 1.00 78.44 68 ASP A CA 1
ATOM 509 C C . ASP A 1 68 ? 20.113 -17.221 18.952 1.00 78.44 68 ASP A C 1
ATOM 511 O O . ASP A 1 68 ? 20.911 -17.616 19.794 1.00 78.44 68 ASP A O 1
ATOM 515 N N . GLY A 1 69 ? 20.486 -17.039 17.677 1.00 77.19 69 GLY A N 1
ATOM 516 C CA . GLY A 1 69 ? 21.834 -17.302 17.163 1.00 77.19 69 GLY A CA 1
ATOM 517 C C . GLY A 1 69 ? 22.113 -18.772 16.834 1.00 77.19 69 GLY A C 1
ATOM 518 O O . GLY A 1 69 ? 23.128 -19.071 16.208 1.00 77.19 69 GLY A O 1
ATOM 519 N N . GLU A 1 70 ? 21.209 -19.685 17.187 1.00 82.94 70 GLU A N 1
ATOM 520 C CA . GLU A 1 70 ? 21.334 -21.109 16.870 1.00 82.94 70 GLU A CA 1
ATOM 521 C C . GLU A 1 70 ? 21.182 -21.386 15.371 1.00 82.94 70 GLU A C 1
ATOM 523 O O . GLU A 1 70 ? 20.458 -20.692 14.659 1.00 82.94 70 GLU A O 1
ATOM 528 N N . SER A 1 71 ? 21.850 -22.426 14.872 1.00 83.50 71 SER A N 1
ATOM 529 C CA . SER A 1 71 ? 21.714 -22.835 13.470 1.00 83.50 71 SER A CA 1
ATOM 530 C C . SER A 1 71 ? 20.322 -23.404 13.204 1.00 83.50 71 SER A C 1
ATOM 532 O O . SER A 1 71 ? 19.850 -24.274 13.932 1.00 83.50 71 SER A O 1
ATOM 534 N N . VAL A 1 72 ? 19.675 -22.955 12.128 1.00 86.44 72 VAL A N 1
ATOM 535 C CA . VAL A 1 72 ? 18.396 -23.530 11.693 1.00 86.44 72 VAL A CA 1
ATOM 536 C C . VAL A 1 72 ? 18.627 -24.701 10.744 1.00 86.44 72 VAL A C 1
ATOM 538 O O . VAL A 1 72 ? 19.490 -24.655 9.870 1.00 86.44 72 VAL A O 1
ATOM 541 N N . ALA A 1 73 ? 17.807 -25.745 10.878 1.00 84.50 73 ALA A N 1
ATOM 542 C CA . ALA A 1 73 ? 17.900 -26.945 10.044 1.00 84.50 73 ALA A CA 1
ATOM 543 C C . ALA A 1 73 ? 17.675 -26.667 8.547 1.00 84.50 73 ALA A C 1
ATOM 545 O O . ALA A 1 73 ? 18.174 -27.400 7.696 1.00 84.50 73 ALA A O 1
ATOM 546 N N . ARG A 1 74 ? 16.908 -25.620 8.213 1.00 85.25 74 ARG A N 1
ATOM 547 C CA . ARG A 1 74 ? 16.674 -25.189 6.834 1.00 85.25 74 ARG A CA 1
ATOM 548 C C . ARG A 1 74 ? 16.925 -23.689 6.707 1.00 85.25 74 ARG A C 1
ATOM 550 O O . ARG A 1 74 ? 16.383 -22.934 7.516 1.00 85.25 74 ARG A O 1
ATOM 557 N N . PRO A 1 75 ? 17.713 -23.253 5.708 1.00 89.00 75 PRO A N 1
ATOM 558 C CA . PRO A 1 75 ? 17.884 -21.836 5.439 1.00 89.00 75 PRO A CA 1
ATOM 559 C C . PRO A 1 75 ? 16.550 -21.216 5.018 1.00 89.00 75 PRO A C 1
ATOM 561 O O . PRO A 1 75 ? 15.705 -21.885 4.423 1.00 89.00 75 PRO A O 1
ATOM 564 N N . TYR A 1 76 ? 16.380 -19.928 5.291 1.00 89.75 76 TYR A N 1
ATOM 565 C CA . TYR A 1 76 ? 15.180 -19.188 4.907 1.00 89.75 76 TYR A CA 1
ATOM 566 C C . TYR A 1 76 ? 15.530 -17.779 4.433 1.00 89.75 76 TYR A C 1
ATOM 568 O O . TYR A 1 76 ? 16.586 -17.236 4.759 1.00 89.75 76 TYR A O 1
ATOM 576 N N . TRP A 1 77 ? 14.644 -17.189 3.635 1.00 92.19 77 TRP A N 1
ATOM 577 C CA . TRP A 1 77 ? 14.798 -15.819 3.165 1.00 92.19 77 TRP A CA 1
ATOM 578 C C . TRP A 1 77 ? 14.340 -14.825 4.231 1.00 92.19 77 TRP A C 1
ATOM 580 O O . TRP A 1 77 ? 13.275 -14.981 4.823 1.00 92.19 77 TRP A O 1
ATOM 590 N N . GLN A 1 78 ? 15.121 -13.770 4.441 1.00 92.56 78 GLN A N 1
ATOM 591 C CA . GLN A 1 78 ? 14.790 -12.704 5.376 1.00 92.56 78 GLN A CA 1
ATOM 592 C C . GLN A 1 78 ? 15.123 -11.340 4.781 1.00 92.56 78 GLN A C 1
ATOM 594 O O . GLN A 1 78 ? 16.194 -11.125 4.212 1.00 92.56 78 GLN A O 1
ATOM 599 N N . TRP A 1 79 ? 14.202 -10.394 4.942 1.00 94.62 79 TRP A N 1
ATOM 600 C CA . TRP A 1 79 ? 14.466 -8.989 4.663 1.00 94.62 79 TRP A CA 1
ATOM 601 C C . TRP A 1 79 ? 15.441 -8.419 5.696 1.00 94.62 79 TRP A C 1
ATOM 603 O O . TRP A 1 79 ? 15.236 -8.581 6.902 1.00 94.62 79 TRP A O 1
ATOM 613 N N . ARG A 1 80 ? 16.483 -7.722 5.236 1.00 93.12 80 ARG A N 1
ATOM 614 C CA . ARG A 1 80 ? 17.378 -6.976 6.124 1.00 93.12 80 ARG A CA 1
ATOM 615 C C . ARG A 1 80 ? 16.614 -5.875 6.852 1.00 93.12 80 ARG A C 1
ATOM 617 O O . ARG A 1 80 ? 15.870 -5.117 6.240 1.00 93.12 80 ARG A O 1
ATOM 624 N N . VAL A 1 81 ? 16.817 -5.777 8.163 1.00 87.56 81 VAL A N 1
ATOM 625 C CA . VAL A 1 81 ? 16.103 -4.809 9.013 1.00 87.56 81 VAL A CA 1
ATOM 626 C C . VAL A 1 81 ? 16.641 -3.385 8.822 1.00 87.56 81 VAL A C 1
ATOM 628 O O . VAL A 1 81 ? 15.901 -2.420 8.979 1.00 87.56 81 VAL A O 1
ATOM 631 N N . ASP A 1 82 ? 17.912 -3.253 8.440 1.00 89.69 82 ASP A N 1
ATOM 632 C CA . ASP A 1 82 ? 18.631 -1.991 8.244 1.00 89.69 82 ASP A CA 1
ATOM 633 C C . ASP A 1 82 ? 18.565 -1.447 6.803 1.00 89.69 82 ASP A C 1
ATOM 635 O O . ASP A 1 82 ? 19.169 -0.416 6.499 1.00 89.69 82 ASP A O 1
ATOM 639 N N . LYS A 1 83 ? 17.852 -2.128 5.895 1.00 91.56 83 LYS A N 1
ATOM 640 C CA . LYS A 1 83 ? 17.762 -1.763 4.473 1.00 91.56 83 LYS A CA 1
ATOM 641 C C . LYS A 1 83 ? 16.317 -1.696 3.992 1.00 91.56 83 LYS A C 1
ATOM 643 O O . LYS A 1 83 ? 15.545 -2.636 4.155 1.00 91.56 83 LYS A O 1
ATOM 648 N N . GLY A 1 84 ? 15.989 -0.601 3.308 1.00 90.69 84 GLY A N 1
ATOM 649 C CA . GLY A 1 84 ? 14.690 -0.406 2.674 1.00 90.69 84 GLY A CA 1
ATOM 650 C C . GLY A 1 84 ? 13.543 -0.220 3.663 1.00 90.69 84 GLY A C 1
ATOM 651 O O . GLY A 1 84 ? 13.714 0.331 4.749 1.00 90.69 84 GLY A O 1
ATOM 652 N N . ASN A 1 85 ? 12.337 -0.606 3.251 1.00 90.56 85 ASN A N 1
ATOM 653 C CA . ASN A 1 85 ? 11.133 -0.432 4.057 1.00 90.56 85 ASN A CA 1
ATOM 654 C C . ASN A 1 85 ? 10.113 -1.553 3.794 1.00 90.56 85 ASN A C 1
ATOM 656 O O . ASN A 1 85 ? 10.161 -2.240 2.779 1.00 90.56 85 ASN A O 1
ATOM 660 N N . LYS A 1 86 ? 9.137 -1.717 4.694 1.00 91.50 86 LYS A N 1
ATOM 661 C CA . LYS A 1 86 ? 8.139 -2.800 4.602 1.00 91.50 86 LYS A CA 1
ATOM 662 C C . LYS A 1 86 ? 7.216 -2.710 3.380 1.00 91.50 86 LYS A C 1
ATOM 664 O O . LYS A 1 86 ? 6.707 -3.732 2.940 1.00 91.50 86 LYS A O 1
ATOM 669 N N . THR A 1 87 ? 6.998 -1.513 2.833 1.00 93.25 87 THR A N 1
ATOM 670 C CA . THR A 1 87 ? 6.204 -1.330 1.602 1.00 93.25 87 THR A CA 1
ATOM 671 C C . THR A 1 87 ? 6.973 -1.876 0.403 1.00 93.25 87 THR A C 1
ATOM 673 O O . THR A 1 87 ? 6.418 -2.606 -0.409 1.00 93.25 87 THR A O 1
ATOM 676 N N . ASP A 1 88 ? 8.266 -1.571 0.327 1.00 95.75 88 ASP A N 1
ATOM 677 C CA . ASP A 1 88 ? 9.166 -2.101 -0.693 1.00 95.75 88 ASP A CA 1
ATOM 678 C C . ASP A 1 88 ? 9.302 -3.617 -0.601 1.00 95.75 88 ASP A C 1
ATOM 680 O O . ASP A 1 88 ? 9.204 -4.291 -1.622 1.00 95.75 88 ASP A O 1
ATOM 684 N N . ASN A 1 89 ? 9.445 -4.153 0.612 1.00 96.44 89 ASN A N 1
ATOM 685 C CA . ASN A 1 89 ? 9.485 -5.596 0.846 1.00 96.44 89 ASN A CA 1
ATOM 686 C C . ASN A 1 89 ? 8.231 -6.277 0.275 1.00 96.44 89 ASN A C 1
ATOM 688 O O . ASN A 1 89 ? 8.349 -7.223 -0.494 1.00 96.44 89 ASN A O 1
ATOM 692 N N . ALA A 1 90 ? 7.043 -5.725 0.554 1.00 96.88 90 ALA A N 1
ATOM 693 C CA . ALA A 1 90 ? 5.775 -6.231 0.028 1.00 96.88 90 ALA A CA 1
ATOM 694 C C . ALA A 1 90 ? 5.726 -6.236 -1.510 1.00 96.88 90 ALA A C 1
ATOM 696 O O . ALA A 1 90 ? 5.235 -7.185 -2.121 1.00 96.88 90 ALA A O 1
ATOM 697 N N . LEU A 1 91 ? 6.221 -5.164 -2.138 1.00 97.88 91 LEU A N 1
ATOM 698 C CA . LEU A 1 91 ? 6.266 -5.027 -3.596 1.00 97.88 91 LEU A CA 1
ATOM 699 C C . LEU A 1 91 ? 7.254 -6.014 -4.227 1.00 97.88 91 LEU A C 1
ATOM 701 O O . LEU A 1 91 ? 6.950 -6.593 -5.265 1.00 97.88 91 LEU A O 1
ATOM 705 N N . LEU A 1 92 ? 8.413 -6.231 -3.607 1.00 97.50 92 LEU A N 1
ATOM 706 C CA . LEU A 1 92 ? 9.408 -7.184 -4.094 1.00 97.50 92 LEU A CA 1
ATOM 707 C C . LEU A 1 92 ? 8.976 -8.638 -3.865 1.00 97.50 92 LEU A C 1
ATOM 709 O O . LEU A 1 92 ? 9.186 -9.465 -4.745 1.00 97.50 92 LEU A O 1
ATOM 713 N N . ASP A 1 93 ? 8.307 -8.945 -2.751 1.00 96.31 93 ASP A N 1
ATOM 714 C CA . ASP A 1 93 ? 7.685 -10.257 -2.525 1.00 96.31 93 ASP A CA 1
ATOM 715 C C . ASP A 1 93 ? 6.604 -10.541 -3.581 1.00 96.31 93 ASP A C 1
ATOM 717 O O . ASP A 1 93 ? 6.509 -11.652 -4.105 1.00 96.31 93 ASP A O 1
ATOM 721 N N . PHE A 1 94 ? 5.824 -9.522 -3.962 1.00 97.00 94 PHE A N 1
ATOM 722 C CA . PHE A 1 94 ? 4.882 -9.615 -5.077 1.00 97.00 94 PHE A CA 1
ATOM 723 C C . PHE A 1 94 ? 5.588 -9.881 -6.413 1.00 97.00 94 PHE A C 1
ATOM 725 O O . PHE A 1 94 ? 5.190 -10.801 -7.126 1.00 97.00 94 PHE A O 1
ATOM 732 N N . VAL A 1 95 ? 6.645 -9.127 -6.739 1.00 96.50 95 VAL A N 1
ATOM 733 C CA . VAL A 1 95 ? 7.439 -9.335 -7.963 1.00 96.50 95 VAL A CA 1
ATOM 734 C C . VAL A 1 95 ? 8.019 -10.742 -8.013 1.00 96.50 95 VAL A C 1
ATOM 736 O O . VAL A 1 95 ? 7.873 -11.424 -9.027 1.00 96.50 95 VAL A O 1
ATOM 739 N N . ASP A 1 96 ? 8.629 -11.193 -6.917 1.00 95.19 96 ASP A N 1
ATOM 740 C CA . ASP A 1 96 ? 9.180 -12.538 -6.821 1.00 95.19 96 ASP A CA 1
ATOM 741 C C . ASP A 1 96 ? 8.116 -13.566 -7.173 1.00 95.19 96 ASP A C 1
ATOM 743 O O . ASP A 1 96 ? 8.340 -14.411 -8.030 1.00 95.19 96 ASP A O 1
ATOM 747 N N . ARG A 1 97 ? 6.921 -13.451 -6.592 1.00 94.44 97 ARG A N 1
ATOM 748 C CA . ARG A 1 97 ? 5.834 -14.401 -6.833 1.00 94.44 97 ARG A CA 1
ATOM 749 C C . ARG A 1 97 ? 5.217 -14.316 -8.222 1.00 94.44 97 ARG A C 1
ATOM 751 O O . ARG A 1 97 ? 4.728 -15.331 -8.714 1.00 94.44 97 ARG A O 1
ATOM 758 N N . VAL A 1 98 ? 5.231 -13.151 -8.862 1.00 94.56 98 VAL A N 1
ATOM 759 C CA . VAL A 1 98 ? 4.844 -13.023 -10.276 1.00 94.56 98 VAL A CA 1
ATOM 760 C C . VAL A 1 98 ? 5.841 -13.765 -11.171 1.00 94.56 98 VAL A C 1
ATOM 762 O O . VAL A 1 98 ? 5.421 -14.434 -12.112 1.00 94.56 98 VAL A O 1
ATOM 765 N N . LEU A 1 99 ? 7.136 -13.706 -10.844 1.00 92.75 99 LEU A N 1
ATOM 766 C CA . LEU A 1 99 ? 8.215 -14.361 -11.591 1.00 92.75 99 LEU A CA 1
ATOM 767 C C . LEU A 1 99 ? 8.493 -15.818 -11.175 1.00 92.75 99 LEU A C 1
ATOM 769 O O . LEU A 1 99 ? 9.195 -16.531 -11.886 1.00 92.75 99 LEU A O 1
ATOM 773 N N . LEU A 1 100 ? 7.950 -16.285 -10.045 1.00 86.25 100 LEU A N 1
ATOM 774 C CA . LEU A 1 100 ? 8.103 -17.670 -9.578 1.00 86.25 100 LEU A CA 1
ATOM 775 C C . LEU A 1 100 ? 7.485 -18.696 -10.536 1.00 86.25 100 LEU A C 1
ATOM 777 O O . LEU A 1 100 ? 7.828 -19.867 -10.436 1.00 86.25 100 LEU A O 1
ATOM 781 N N . GLN A 1 101 ? 6.593 -18.287 -11.449 1.00 72.50 101 GLN A N 1
ATOM 782 C CA . GLN A 1 101 ? 5.992 -19.194 -12.438 1.00 72.50 101 GLN A CA 1
ATOM 783 C C . GLN A 1 101 ? 7.041 -19.948 -13.266 1.00 72.50 101 GLN A C 1
ATOM 785 O O . GLN A 1 101 ? 6.787 -21.080 -13.668 1.00 72.50 101 GLN A O 1
ATOM 790 N N . ASP A 1 102 ? 8.215 -19.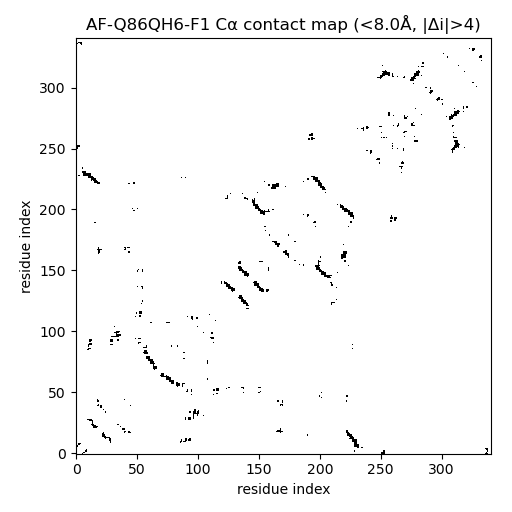342 -13.450 1.00 65.25 102 ASP A N 1
ATOM 791 C CA . ASP A 1 102 ? 9.280 -19.852 -14.308 1.00 65.25 102 ASP A CA 1
ATOM 792 C C . ASP A 1 102 ? 10.481 -20.413 -13.512 1.00 65.25 102 ASP A C 1
ATOM 794 O O . ASP A 1 102 ? 11.530 -20.684 -14.096 1.00 65.25 102 ASP A O 1
ATOM 798 N N . GLY A 1 103 ? 10.383 -20.561 -12.178 1.00 69.25 103 GLY A N 1
ATOM 799 C CA . GLY A 1 103 ? 11.531 -20.883 -11.315 1.00 69.25 103 GLY A CA 1
ATOM 800 C C . GLY A 1 103 ? 11.276 -21.920 -10.217 1.00 69.25 103 GLY A C 1
ATOM 801 O O . GLY A 1 103 ? 10.143 -22.201 -9.842 1.00 69.25 103 GLY A O 1
ATOM 802 N N . ASP A 1 104 ? 12.364 -22.470 -9.671 1.00 78.06 104 ASP A N 1
ATOM 803 C CA . ASP A 1 104 ? 12.335 -23.369 -8.513 1.00 78.06 104 ASP A CA 1
ATOM 804 C C . ASP A 1 104 ? 12.075 -22.564 -7.220 1.00 78.06 104 ASP A C 1
ATOM 806 O O . ASP A 1 104 ? 12.910 -21.738 -6.836 1.00 78.06 104 ASP A O 1
ATOM 810 N N . PRO A 1 105 ? 10.947 -22.775 -6.513 1.00 76.06 105 PRO A N 1
ATOM 811 C CA . PRO A 1 105 ? 10.643 -22.061 -5.273 1.00 76.06 105 PRO A CA 1
ATOM 812 C C . PRO A 1 105 ? 11.578 -22.434 -4.111 1.00 76.06 105 PRO A C 1
ATOM 814 O O . PRO A 1 105 ? 11.548 -21.767 -3.075 1.00 76.06 105 PRO A O 1
ATOM 817 N N . THR A 1 106 ? 12.386 -23.487 -4.262 1.00 81.00 106 THR A N 1
ATOM 818 C CA . THR A 1 106 ? 13.387 -23.928 -3.283 1.00 81.00 106 THR A CA 1
ATOM 819 C C . THR A 1 106 ? 14.778 -23.338 -3.530 1.00 81.00 106 THR A C 1
ATOM 821 O O . THR A 1 106 ? 15.688 -23.570 -2.733 1.00 81.00 106 THR A O 1
ATOM 824 N N . ASP A 1 107 ? 14.941 -22.524 -4.581 1.00 85.12 107 ASP A N 1
ATOM 825 C CA . ASP A 1 107 ? 16.190 -21.826 -4.876 1.00 85.12 107 ASP A CA 1
ATOM 826 C C . ASP A 1 107 ? 16.558 -20.832 -3.756 1.00 85.12 107 ASP A C 1
ATOM 828 O O . ASP A 1 107 ? 15.864 -19.848 -3.474 1.00 85.12 107 ASP A O 1
ATOM 832 N N . MET A 1 108 ? 17.699 -21.101 -3.120 1.00 88.12 108 MET A N 1
ATOM 833 C CA . MET A 1 108 ? 18.299 -20.276 -2.068 1.00 88.12 108 MET A CA 1
ATOM 834 C C . MET A 1 108 ? 19.535 -19.510 -2.562 1.00 88.12 108 MET A C 1
ATOM 836 O O . MET A 1 108 ? 20.298 -18.989 -1.754 1.00 88.12 108 MET A O 1
ATOM 840 N N . THR A 1 109 ? 19.782 -19.457 -3.872 1.00 90.38 109 THR A N 1
ATOM 841 C CA . THR A 1 109 ? 20.905 -18.700 -4.447 1.00 90.38 109 THR A CA 1
ATOM 842 C C . THR A 1 109 ? 20.525 -17.247 -4.705 1.00 90.38 109 THR A C 1
ATOM 844 O O . THR A 1 109 ? 21.279 -16.336 -4.370 1.00 90.38 109 THR A O 1
ATOM 847 N N . SER A 1 110 ? 19.344 -17.020 -5.281 1.00 91.62 110 SER A N 1
ATOM 848 C CA . SER A 1 110 ? 18.853 -15.693 -5.635 1.00 91.62 110 SER A CA 1
ATOM 849 C C . SER A 1 110 ? 17.334 -15.681 -5.734 1.00 91.62 110 SER A C 1
ATOM 851 O O . SER A 1 110 ? 16.707 -16.638 -6.184 1.00 91.62 110 SER A O 1
ATOM 853 N N . ARG A 1 111 ? 16.726 -14.559 -5.362 1.00 93.12 111 ARG A N 1
ATOM 854 C CA . ARG A 1 111 ? 15.310 -14.298 -5.624 1.00 93.12 111 ARG A CA 1
ATOM 855 C C . ARG A 1 111 ? 15.107 -13.717 -7.025 1.00 93.12 111 ARG A C 1
ATOM 857 O O . ARG A 1 111 ? 16.007 -13.042 -7.534 1.00 93.12 111 ARG A O 1
ATOM 864 N N . PRO A 1 112 ? 13.933 -13.916 -7.648 1.00 94.06 112 PRO A N 1
ATOM 865 C CA . PRO A 1 112 ? 13.656 -13.370 -8.974 1.00 94.06 112 PRO A CA 1
ATOM 866 C C . PRO A 1 112 ? 13.951 -11.868 -9.122 1.00 94.06 112 PRO A C 1
ATOM 868 O O . PRO A 1 112 ? 14.638 -11.487 -10.068 1.00 94.06 112 PRO A O 1
ATOM 871 N N . HIS A 1 113 ? 13.551 -11.015 -8.171 1.00 94.81 113 HIS A N 1
ATOM 872 C CA . HIS A 1 113 ? 13.858 -9.579 -8.233 1.00 94.81 113 HIS A CA 1
ATOM 873 C C . HIS A 1 113 ? 15.371 -9.284 -8.173 1.00 94.81 113 HIS A C 1
ATOM 875 O O . HIS A 1 113 ? 15.843 -8.327 -8.788 1.00 94.81 113 HIS A O 1
ATOM 881 N N . GLN A 1 114 ? 16.158 -10.102 -7.462 1.00 94.94 114 GLN A N 1
ATOM 882 C CA . GLN A 1 114 ? 17.620 -9.961 -7.408 1.00 94.94 114 GLN A CA 1
ATOM 883 C C . GLN A 1 114 ? 18.253 -10.305 -8.756 1.00 94.94 114 GLN A C 1
ATOM 885 O O . GLN A 1 114 ? 19.201 -9.641 -9.172 1.00 94.94 114 GLN A O 1
ATOM 890 N N . ARG A 1 115 ? 17.700 -11.293 -9.470 1.00 93.75 115 ARG A N 1
ATOM 891 C CA . ARG A 1 115 ? 18.129 -11.617 -10.837 1.00 93.75 115 ARG A CA 1
ATOM 892 C C . ARG A 1 115 ? 17.814 -10.491 -11.815 1.00 93.75 115 ARG A C 1
ATOM 894 O O . ARG A 1 115 ? 18.673 -10.166 -12.627 1.00 93.75 115 ARG A O 1
ATOM 901 N N . VAL A 1 116 ? 16.646 -9.851 -11.694 1.00 93.62 116 VAL A N 1
ATOM 902 C CA . VAL A 1 116 ? 16.310 -8.649 -12.482 1.00 93.62 116 VAL A CA 1
ATOM 903 C C . VAL A 1 116 ? 17.343 -7.546 -12.232 1.00 93.62 116 VAL A C 1
ATOM 905 O O . VAL A 1 116 ? 17.923 -7.033 -13.183 1.00 93.62 116 VAL A O 1
ATOM 908 N N . ARG A 1 117 ? 17.664 -7.255 -10.961 1.00 94.12 117 ARG A N 1
ATOM 909 C CA . ARG A 1 117 ? 18.697 -6.268 -10.591 1.00 94.12 117 ARG A CA 1
ATOM 910 C C . ARG A 1 117 ? 20.071 -6.588 -11.175 1.00 94.12 117 ARG A C 1
ATOM 912 O O . ARG A 1 117 ? 20.720 -5.706 -11.727 1.00 94.12 117 ARG A O 1
ATOM 919 N N . ALA A 1 118 ? 20.515 -7.839 -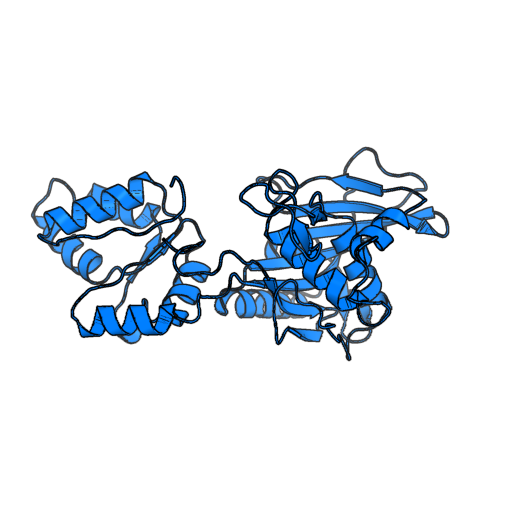11.060 1.00 92.06 118 ALA A N 1
ATOM 920 C CA . ALA A 1 118 ? 21.798 -8.283 -11.604 1.00 92.06 118 ALA A CA 1
ATOM 921 C C . ALA A 1 118 ? 21.824 -8.274 -13.146 1.00 92.06 118 ALA A C 1
ATOM 923 O O . ALA A 1 118 ? 22.887 -8.143 -13.752 1.00 92.06 118 ALA A O 1
ATOM 924 N N . GLY A 1 119 ? 20.657 -8.410 -13.781 1.00 89.88 119 GLY A N 1
ATOM 925 C CA . GLY A 1 119 ? 20.478 -8.373 -15.229 1.00 89.88 119 GLY A CA 1
ATOM 926 C C . GLY A 1 119 ? 20.590 -6.978 -15.850 1.00 89.88 119 GLY A C 1
ATOM 927 O O . GLY A 1 119 ? 20.872 -6.884 -17.045 1.00 89.88 119 GLY A O 1
ATOM 928 N N . SER A 1 120 ? 20.442 -5.900 -15.072 1.00 86.50 120 SER A N 1
ATOM 929 C CA . SER A 1 120 ? 20.545 -4.505 -15.536 1.00 86.50 120 SER A CA 1
ATOM 930 C C . SER A 1 120 ? 21.997 -4.072 -15.799 1.00 86.50 120 SER A C 1
ATOM 932 O O . SER A 1 120 ? 22.527 -3.159 -15.168 1.00 86.50 120 SER A O 1
ATOM 934 N N . ARG A 1 121 ? 22.657 -4.738 -16.757 1.00 77.62 1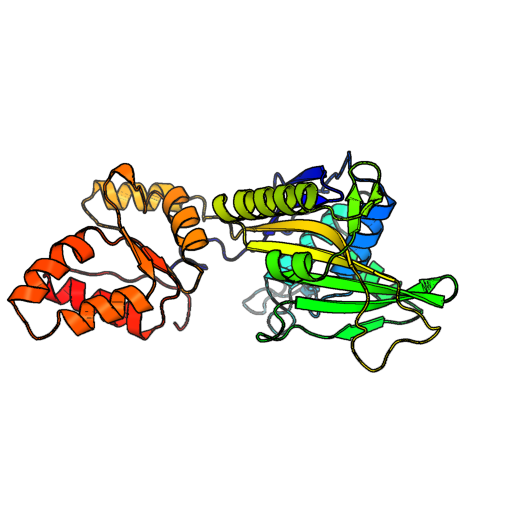21 ARG A N 1
ATOM 935 C CA . ARG A 1 121 ? 24.091 -4.592 -17.078 1.00 77.62 121 ARG A CA 1
ATOM 936 C C . ARG A 1 121 ? 24.497 -3.203 -17.573 1.00 77.62 121 ARG A C 1
ATOM 938 O O . ARG A 1 121 ? 25.649 -2.827 -17.401 1.00 77.62 121 ARG A O 1
ATOM 945 N N . HIS A 1 122 ? 23.571 -2.456 -18.171 1.00 80.75 122 HIS A N 1
ATOM 946 C CA . HIS A 1 122 ? 23.819 -1.093 -18.658 1.00 80.75 122 HIS A CA 1
ATOM 947 C C . HIS A 1 122 ? 23.707 -0.035 -17.543 1.00 80.75 122 HIS A C 1
ATOM 949 O O . HIS A 1 122 ? 23.955 1.143 -17.783 1.00 80.75 122 HIS A O 1
ATOM 955 N N . GLY A 1 123 ? 23.377 -0.457 -16.318 1.00 88.88 123 GLY A N 1
ATOM 956 C CA . GLY A 1 123 ? 23.293 0.399 -15.143 1.00 88.88 123 GLY A CA 1
ATOM 957 C C . GLY A 1 123 ? 21.929 1.063 -14.951 1.00 88.88 123 GLY A C 1
ATOM 958 O O . GLY A 1 123 ? 21.049 1.048 -15.815 1.00 88.88 123 GLY A O 1
ATOM 959 N N . PHE A 1 124 ? 21.765 1.648 -13.768 1.00 93.75 124 PHE A N 1
ATOM 960 C CA . PHE A 1 124 ? 20.594 2.425 -13.388 1.00 93.75 124 PHE A CA 1
ATOM 961 C C . PHE A 1 124 ? 20.974 3.513 -12.373 1.00 93.75 124 PHE A C 1
ATOM 963 O O . PHE A 1 124 ? 21.942 3.363 -11.626 1.00 93.75 124 PHE A O 1
ATOM 970 N N . ALA A 1 125 ? 20.199 4.596 -12.323 1.00 94.75 125 ALA A N 1
ATOM 971 C CA . ALA A 1 125 ? 20.352 5.688 -11.361 1.00 94.75 125 ALA A CA 1
ATOM 972 C C . ALA A 1 125 ? 19.094 5.797 -10.490 1.00 94.75 125 ALA A C 1
ATOM 974 O O . ALA A 1 125 ? 17.997 5.965 -11.019 1.00 94.75 125 ALA A O 1
ATOM 975 N N . ILE A 1 126 ? 19.237 5.677 -9.164 1.00 94.94 126 ILE A N 1
ATOM 976 C CA . ILE A 1 126 ? 18.116 5.752 -8.210 1.00 94.94 126 ILE A CA 1
ATOM 977 C C . ILE A 1 126 ? 18.001 7.167 -7.646 1.00 94.94 126 ILE A C 1
ATOM 979 O O . ILE A 1 126 ? 18.955 7.700 -7.081 1.00 94.94 126 ILE A O 1
ATOM 983 N N . PHE A 1 127 ? 16.790 7.714 -7.689 1.00 95.94 127 PHE A N 1
ATOM 984 C CA . PHE A 1 127 ? 16.402 8.955 -7.030 1.00 95.94 127 PHE A CA 1
ATOM 985 C C . PHE A 1 127 ? 15.477 8.620 -5.852 1.00 95.94 127 PHE A C 1
ATOM 987 O O . PHE A 1 127 ? 14.288 8.330 -6.055 1.00 95.94 127 PHE A O 1
ATOM 994 N N . PRO A 1 128 ? 16.012 8.599 -4.617 1.00 94.12 128 PRO A N 1
ATOM 995 C CA . PRO A 1 128 ? 15.345 8.001 -3.470 1.00 94.12 128 PRO A CA 1
ATOM 996 C C . PRO A 1 128 ? 14.106 8.778 -3.026 1.00 94.12 128 PRO A C 1
ATOM 998 O O . PRO A 1 128 ? 13.884 9.937 -3.377 1.00 94.12 128 PRO A O 1
ATOM 1001 N N . PHE A 1 129 ? 13.302 8.113 -2.202 1.00 93.38 129 PHE A N 1
ATOM 1002 C CA . PHE A 1 129 ? 12.122 8.709 -1.596 1.00 93.38 129 PHE A CA 1
ATOM 1003 C C . PHE A 1 129 ? 12.504 9.834 -0.632 1.00 93.38 129 PHE A C 1
ATOM 1005 O O . PHE A 1 129 ? 13.387 9.667 0.209 1.00 93.38 129 PHE A O 1
ATOM 1012 N N . THR A 1 130 ? 11.754 10.935 -0.677 1.00 87.50 130 THR A N 1
ATOM 1013 C CA . THR A 1 130 ? 11.749 11.953 0.381 1.00 87.50 130 THR A CA 1
ATOM 1014 C C . THR A 1 130 ? 10.316 12.253 0.813 1.00 87.50 130 THR A C 1
ATOM 1016 O O . THR A 1 130 ? 9.377 12.156 0.018 1.00 87.50 130 THR A O 1
ATOM 1019 N N . SER A 1 131 ? 10.131 12.637 2.079 1.00 81.25 131 SER A N 1
ATOM 1020 C CA . SER A 1 131 ? 8.812 13.009 2.619 1.00 81.25 131 SER A CA 1
ATOM 1021 C C . SER A 1 131 ? 8.187 14.206 1.897 1.00 81.25 131 SER A C 1
ATOM 1023 O O . SER A 1 131 ? 6.962 14.315 1.844 1.00 81.25 131 SER A O 1
ATOM 1025 N N . GLU A 1 132 ? 9.022 15.081 1.336 1.00 82.81 132 GLU A N 1
ATOM 1026 C CA . GLU A 1 132 ? 8.606 16.231 0.536 1.00 82.81 132 GLU A CA 1
ATOM 1027 C C . GLU A 1 132 ? 7.980 15.788 -0.792 1.00 82.81 132 GLU A C 1
ATOM 1029 O O . GLU A 1 132 ? 6.851 16.169 -1.101 1.00 82.81 132 GLU A O 1
ATOM 1034 N N . ARG A 1 133 ? 8.663 14.913 -1.544 1.00 87.69 133 ARG A N 1
ATOM 1035 C CA . ARG A 1 133 ? 8.217 14.514 -2.887 1.00 87.69 133 ARG A CA 1
ATOM 1036 C C . ARG A 1 133 ? 7.204 13.365 -2.893 1.00 87.69 133 ARG A C 1
ATOM 1038 O O . ARG A 1 133 ? 6.377 13.295 -3.794 1.00 87.69 133 ARG A O 1
ATOM 1045 N N . LYS A 1 134 ? 7.229 12.485 -1.883 1.00 90.88 134 LYS A N 1
ATOM 1046 C CA . LYS A 1 134 ? 6.297 11.350 -1.679 1.00 90.88 134 LYS A CA 1
ATOM 1047 C C . LYS A 1 134 ? 6.295 10.258 -2.767 1.00 90.88 134 LYS A C 1
ATOM 1049 O O . LYS A 1 134 ? 5.369 9.444 -2.828 1.00 90.88 134 LYS A O 1
ATOM 1054 N N . PHE A 1 135 ? 7.335 10.195 -3.588 1.00 95.44 135 PHE A N 1
ATOM 1055 C CA . PHE A 1 135 ? 7.600 9.111 -4.539 1.00 95.44 135 PHE A CA 1
ATOM 1056 C C . PHE A 1 135 ? 9.103 8.825 -4.592 1.00 95.44 135 PHE A C 1
ATOM 1058 O O . PHE A 1 135 ? 9.886 9.578 -4.023 1.00 95.44 135 PHE A O 1
ATOM 1065 N N . MET A 1 136 ? 9.504 7.746 -5.253 1.00 96.25 136 MET A N 1
ATOM 1066 C CA . MET A 1 136 ? 10.884 7.472 -5.650 1.00 96.25 136 MET A CA 1
ATOM 1067 C C . MET A 1 136 ? 10.933 7.054 -7.118 1.00 96.25 136 MET A C 1
ATOM 1069 O O . MET A 1 136 ? 9.935 6.556 -7.652 1.00 96.25 136 MET A O 1
ATOM 1073 N N . SER A 1 137 ? 12.073 7.246 -7.773 1.00 97.69 137 SER A N 1
ATOM 1074 C CA . SER A 1 137 ? 12.248 6.874 -9.173 1.00 97.69 137 SER A CA 1
ATOM 1075 C C . SER A 1 137 ? 13.595 6.214 -9.427 1.00 97.69 137 SER A C 1
ATOM 1077 O O . SER A 1 137 ? 14.539 6.355 -8.649 1.00 97.69 137 SER A O 1
ATOM 1079 N N . VAL A 1 138 ? 13.671 5.473 -10.523 1.00 97.19 138 VAL A N 1
ATOM 1080 C CA . VAL A 1 138 ? 14.910 4.915 -11.055 1.00 97.19 138 VAL A CA 1
ATOM 1081 C C . VAL A 1 138 ? 14.930 5.126 -12.560 1.00 97.19 138 VAL A C 1
ATOM 1083 O O . VAL A 1 138 ? 13.909 4.937 -13.213 1.00 97.19 138 VAL A O 1
ATOM 1086 N N . VAL A 1 139 ? 16.072 5.518 -13.113 1.00 97.56 139 VAL A N 1
ATOM 1087 C CA . VAL A 1 139 ? 16.290 5.554 -14.563 1.00 97.56 139 VAL A CA 1
ATOM 1088 C C . VAL A 1 139 ? 17.137 4.355 -14.937 1.00 97.56 139 VAL A C 1
ATOM 1090 O O . VAL A 1 139 ? 18.199 4.150 -14.352 1.00 97.56 139 VAL A O 1
ATOM 1093 N N . VAL A 1 140 ? 16.652 3.559 -15.880 1.00 95.44 140 VAL A N 1
ATOM 1094 C CA . VAL A 1 140 ? 17.257 2.294 -16.298 1.00 95.44 140 VAL A CA 1
ATOM 1095 C C . VAL A 1 140 ? 17.695 2.422 -17.745 1.00 95.44 140 VAL A C 1
ATOM 1097 O O . VAL A 1 140 ? 16.915 2.871 -18.587 1.00 95.44 140 VAL A O 1
ATOM 1100 N N . ALA A 1 141 ? 18.933 2.021 -18.030 1.00 93.44 141 ALA A N 1
ATOM 1101 C CA . ALA A 1 141 ? 19.418 1.909 -19.396 1.00 93.44 141 ALA A CA 1
ATOM 1102 C C . ALA A 1 141 ? 19.015 0.549 -19.988 1.00 93.44 141 ALA A C 1
ATOM 1104 O O . ALA A 1 141 ? 19.448 -0.512 -19.529 1.00 93.44 141 ALA A O 1
ATOM 1105 N N . GLY A 1 142 ? 18.152 0.588 -21.000 1.00 86.50 142 GLY A N 1
ATOM 1106 C CA . GLY A 1 142 ? 17.696 -0.573 -21.748 1.00 86.50 142 GLY A CA 1
ATOM 1107 C C . GLY A 1 142 ? 18.574 -0.893 -22.966 1.00 86.50 142 GLY A C 1
ATOM 1108 O O . GLY A 1 142 ? 19.513 -0.160 -23.292 1.00 86.50 142 GLY A O 1
ATOM 1109 N N . PRO A 1 143 ? 18.272 -1.995 -23.674 1.00 80.31 143 PRO A N 1
ATOM 1110 C CA . PRO A 1 143 ? 18.914 -2.319 -24.944 1.00 80.31 143 PRO A CA 1
ATOM 1111 C C . PRO A 1 143 ? 18.762 -1.181 -25.962 1.00 80.31 143 PRO A C 1
ATOM 1113 O O . PRO A 1 143 ? 17.714 -0.543 -26.043 1.00 80.31 143 PRO A O 1
ATOM 1116 N N . GLY A 1 144 ? 19.805 -0.935 -26.756 1.00 78.19 144 GLY A N 1
ATOM 1117 C CA . GLY A 1 144 ? 19.790 0.128 -27.768 1.00 78.19 144 GLY A CA 1
ATOM 1118 C C . GLY A 1 144 ? 19.862 1.550 -27.199 1.00 78.19 144 GLY A C 1
ATOM 1119 O O . GLY A 1 144 ? 19.552 2.490 -27.919 1.00 78.19 144 GLY A O 1
ATOM 1120 N N . GLY A 1 145 ? 20.246 1.708 -25.925 1.00 81.94 145 GLY A N 1
ATOM 1121 C CA . GLY A 1 145 ? 20.424 3.016 -25.284 1.00 81.94 145 GLY A CA 1
ATOM 1122 C C . GLY A 1 145 ? 19.128 3.671 -24.807 1.00 81.94 145 GLY A C 1
ATOM 1123 O O . GLY A 1 145 ? 19.166 4.787 -24.303 1.00 81.94 145 GLY A O 1
ATOM 1124 N N . VAL A 1 146 ? 17.982 2.991 -24.928 1.00 88.81 146 VAL A N 1
ATOM 1125 C CA . VAL A 1 146 ? 16.687 3.534 -24.499 1.00 88.81 146 VAL A CA 1
ATOM 1126 C C . VAL A 1 146 ? 16.663 3.681 -22.982 1.00 88.81 146 VAL A C 1
ATOM 1128 O O . VAL A 1 146 ? 16.773 2.693 -22.253 1.00 88.81 146 VAL A O 1
ATOM 1131 N N . LEU A 1 147 ? 16.475 4.906 -22.499 1.00 95.31 147 LEU A N 1
ATOM 1132 C CA . LEU A 1 147 ? 16.363 5.193 -21.075 1.00 95.31 147 LEU A CA 1
ATOM 1133 C C . LEU A 1 147 ? 14.894 5.198 -20.646 1.00 95.31 147 LEU A C 1
ATOM 1135 O O . LEU A 1 147 ? 14.062 5.913 -21.209 1.00 95.31 147 LEU A O 1
ATOM 1139 N N . THR A 1 148 ? 14.577 4.417 -19.614 1.00 96.12 148 THR A N 1
ATOM 1140 C CA . THR A 1 148 ? 13.232 4.373 -19.023 1.00 96.12 148 THR A CA 1
ATOM 1141 C C . THR A 1 148 ? 13.291 4.824 -17.572 1.00 96.12 148 THR A C 1
ATOM 1143 O O . THR A 1 148 ? 14.007 4.237 -16.761 1.00 96.12 148 THR A O 1
ATOM 1146 N N . GLN A 1 149 ? 12.534 5.867 -17.231 1.00 97.81 149 GLN A N 1
ATOM 1147 C CA . GLN A 1 149 ? 12.303 6.262 -15.847 1.00 97.81 149 GLN A CA 1
ATOM 1148 C C . GLN A 1 149 ? 11.117 5.474 -15.300 1.00 97.81 149 GLN A C 1
ATOM 1150 O O . GLN A 1 149 ? 10.010 5.601 -15.806 1.00 97.81 149 GLN A O 1
ATOM 1155 N N . HIS A 1 150 ? 11.325 4.713 -14.234 1.00 98.31 150 HIS A N 1
ATOM 1156 C CA . HIS A 1 150 ? 10.266 4.061 -13.469 1.00 98.31 150 HIS A CA 1
ATOM 1157 C C . HIS A 1 150 ? 10.005 4.838 -12.188 1.00 98.31 150 HIS A C 1
ATOM 1159 O O . HIS A 1 150 ? 10.936 5.159 -11.450 1.00 98.31 150 HIS A O 1
ATOM 1165 N N . VAL A 1 151 ? 8.740 5.103 -11.882 1.00 98.50 151 VAL A N 1
ATOM 1166 C CA . VAL A 1 151 ? 8.311 5.879 -10.715 1.00 98.50 151 VAL A CA 1
ATOM 1167 C C . VAL A 1 151 ? 7.337 5.058 -9.882 1.00 98.50 151 VAL A C 1
ATOM 1169 O O . VAL A 1 151 ? 6.398 4.469 -10.413 1.00 98.50 151 VAL A O 1
ATOM 1172 N N . LYS A 1 152 ? 7.530 5.051 -8.559 1.00 98.12 152 LYS A N 1
ATOM 1173 C CA . LYS A 1 152 ? 6.552 4.513 -7.609 1.00 98.12 152 LYS A CA 1
ATOM 1174 C C . LYS A 1 152 ? 6.387 5.442 -6.412 1.00 98.12 152 LYS A C 1
ATOM 1176 O O . LYS A 1 152 ? 7.358 6.016 -5.920 1.00 98.12 152 LYS A O 1
ATOM 1181 N N . GLY A 1 153 ? 5.170 5.582 -5.907 1.00 96.69 153 GLY A N 1
ATOM 1182 C CA . GLY A 1 153 ? 4.899 6.494 -4.796 1.00 96.69 153 GLY A CA 1
ATOM 1183 C C . GLY A 1 153 ? 3.438 6.530 -4.388 1.00 96.69 153 GLY A C 1
ATOM 1184 O O . GLY A 1 153 ? 2.655 5.668 -4.783 1.00 96.69 153 GLY A O 1
ATOM 1185 N N . GLY A 1 154 ? 3.065 7.538 -3.596 1.00 94.94 154 GLY A N 1
ATOM 1186 C CA . GLY A 1 154 ? 1.658 7.772 -3.264 1.00 94.94 154 GLY A CA 1
ATOM 1187 C C . GLY A 1 154 ? 0.818 7.899 -4.537 1.00 94.94 154 GLY A C 1
ATOM 1188 O O . GLY A 1 154 ? 1.168 8.674 -5.425 1.00 94.94 154 GLY A O 1
ATOM 1189 N N . SER A 1 155 ? -0.266 7.126 -4.634 1.00 96.31 155 SER A N 1
ATOM 1190 C CA . SER A 1 155 ? -1.043 6.982 -5.874 1.00 96.31 155 SER A CA 1
ATOM 1191 C C . SER A 1 155 ? -1.540 8.305 -6.452 1.00 96.31 155 SER A C 1
ATOM 1193 O O . SER A 1 155 ? -1.419 8.513 -7.654 1.00 96.31 155 SER A O 1
ATOM 1195 N N . ASP A 1 156 ? -2.025 9.216 -5.605 1.00 93.56 156 ASP A N 1
ATOM 1196 C CA . ASP A 1 156 ? -2.507 10.530 -6.049 1.00 93.56 156 ASP A CA 1
ATOM 1197 C C . ASP A 1 156 ? -1.366 11.363 -6.644 1.00 93.56 156 ASP A C 1
ATOM 1199 O O . ASP A 1 156 ? -1.495 11.927 -7.727 1.00 93.56 156 ASP A O 1
ATOM 1203 N N . ARG A 1 157 ? -0.202 11.350 -5.982 1.00 95.19 157 ARG A N 1
ATOM 1204 C CA . ARG A 1 157 ? 0.976 12.111 -6.405 1.00 95.19 157 ARG A CA 1
ATOM 1205 C C . ARG A 1 157 ? 1.540 11.614 -7.733 1.00 95.19 157 ARG A C 1
ATOM 1207 O O . ARG A 1 157 ? 1.915 12.416 -8.577 1.00 95.19 157 ARG A O 1
ATOM 1214 N N . VAL A 1 158 ? 1.607 10.298 -7.919 1.00 97.81 158 VAL A N 1
ATOM 1215 C CA . VAL A 1 158 ? 2.091 9.713 -9.178 1.00 97.81 158 VAL A CA 1
ATOM 1216 C C . VAL A 1 158 ? 1.101 9.985 -10.315 1.00 97.81 158 VAL A C 1
ATOM 1218 O O . VAL A 1 158 ? 1.522 10.297 -11.425 1.00 97.81 158 VAL A O 1
ATOM 1221 N N . LEU A 1 159 ? -0.209 9.939 -10.049 1.00 98.06 159 LEU A N 1
ATOM 1222 C CA . LEU A 1 159 ? -1.236 10.213 -11.058 1.00 98.06 159 LEU A CA 1
ATOM 1223 C C . LEU A 1 159 ? -1.211 11.671 -11.551 1.00 98.06 159 LEU A C 1
ATOM 1225 O O . LEU A 1 159 ? -1.500 11.928 -12.719 1.00 98.06 159 LEU A O 1
ATOM 1229 N N . GLU A 1 160 ? -0.862 12.631 -10.690 1.00 96.69 160 GLU A N 1
ATOM 1230 C CA . GLU A 1 160 ? -0.656 14.039 -11.077 1.00 96.69 160 GLU A CA 1
ATOM 1231 C C . GLU A 1 160 ? 0.458 14.213 -12.116 1.00 96.69 160 GLU A C 1
ATOM 1233 O O . GLU A 1 160 ? 0.388 15.118 -12.940 1.00 96.69 160 GLU A O 1
ATOM 1238 N N . MET A 1 161 ? 1.467 13.341 -12.092 1.00 97.31 161 MET A N 1
ATOM 1239 C CA . MET A 1 161 ? 2.621 13.386 -12.994 1.00 97.31 161 MET A CA 1
ATOM 1240 C C . MET A 1 161 ? 2.359 12.689 -14.338 1.00 97.31 161 MET A C 1
ATOM 1242 O O . MET A 1 161 ? 3.216 12.716 -15.219 1.00 97.31 161 MET A O 1
ATOM 1246 N N . CYS A 1 162 ? 1.198 12.044 -14.491 1.00 98.56 162 CYS A N 1
ATOM 1247 C CA . CYS A 1 162 ? 0.858 11.288 -15.688 1.00 98.56 162 CYS A CA 1
ATOM 1248 C C . CYS A 1 162 ? 0.001 12.107 -16.663 1.00 98.56 162 CYS A C 1
ATOM 1250 O O . CYS A 1 162 ? -0.982 12.743 -16.261 1.00 98.56 162 CYS A O 1
ATOM 1252 N N . ASP A 1 163 ? 0.329 12.011 -17.950 1.00 98.25 163 ASP A N 1
ATOM 1253 C CA . ASP A 1 163 ? -0.446 12.536 -19.084 1.00 98.25 163 ASP A CA 1
ATOM 1254 C C . ASP A 1 163 ? -0.981 11.418 -20.001 1.00 98.25 163 ASP A C 1
ATOM 1256 O O . ASP A 1 163 ? -1.845 11.651 -20.850 1.00 98.25 163 ASP A O 1
ATOM 1260 N N . ARG A 1 164 ? -0.516 10.183 -19.790 1.00 98.69 164 ARG A N 1
ATOM 1261 C CA . ARG A 1 164 ? -0.954 8.964 -20.476 1.00 98.69 164 ARG A CA 1
ATOM 1262 C C . ARG A 1 164 ? -1.200 7.836 -19.479 1.00 98.69 164 ARG A C 1
ATOM 1264 O O . ARG A 1 164 ? -0.856 7.926 -18.299 1.00 98.69 164 ARG A O 1
ATOM 1271 N N . TYR A 1 165 ? -1.792 6.748 -19.951 1.00 98.69 165 TYR A N 1
ATOM 1272 C CA . TYR A 1 165 ? -1.971 5.518 -19.185 1.00 98.69 165 TYR A CA 1
ATOM 1273 C C . TYR A 1 165 ? -1.856 4.287 -20.085 1.00 98.69 165 TYR A C 1
ATOM 1275 O O . TYR A 1 165 ? -2.060 4.373 -21.294 1.00 98.69 165 TYR A O 1
ATOM 1283 N N . VAL A 1 166 ? -1.550 3.135 -19.490 1.00 98.50 166 VAL A N 1
ATOM 1284 C CA . VAL A 1 166 ? -1.623 1.837 -20.168 1.00 98.50 166 VAL A CA 1
ATOM 1285 C C . VAL A 1 166 ? -3.046 1.295 -20.052 1.00 98.50 166 VAL A C 1
ATOM 1287 O O . VAL A 1 166 ? -3.552 1.105 -18.942 1.00 98.50 166 VAL A O 1
ATOM 1290 N N . SER A 1 167 ? -3.706 1.049 -21.181 1.00 97.56 167 SER A N 1
ATOM 1291 C CA . SER A 1 167 ? -5.052 0.478 -21.218 1.00 97.56 167 SER A CA 1
ATOM 1292 C C . SER A 1 167 ? -5.040 -1.044 -21.060 1.00 97.56 167 SER A C 1
ATOM 1294 O O . SER A 1 167 ? -3.986 -1.681 -21.005 1.00 97.56 167 SER A O 1
ATOM 1296 N N . ALA A 1 168 ? -6.226 -1.654 -20.982 1.00 96.00 168 ALA A N 1
ATOM 1297 C CA . ALA A 1 168 ? -6.359 -3.097 -20.784 1.00 96.00 168 ALA A CA 1
ATOM 1298 C C . ALA A 1 168 ? -5.714 -3.922 -21.908 1.00 96.00 168 ALA A C 1
ATOM 1300 O O . ALA A 1 168 ? -5.259 -5.032 -21.653 1.00 96.00 168 ALA A O 1
ATOM 1301 N N . SER A 1 169 ? -5.614 -3.387 -23.125 1.00 95.69 169 SER A N 1
ATOM 1302 C CA . SER A 1 169 ? -4.920 -4.051 -24.235 1.00 95.69 169 SER A CA 1
ATOM 1303 C C . SER A 1 169 ? -3.392 -3.952 -24.149 1.00 95.69 169 SER A C 1
ATOM 1305 O O . SER A 1 169 ? -2.699 -4.622 -24.910 1.00 95.69 169 SER A O 1
ATOM 1307 N N . GLY A 1 170 ? -2.858 -3.131 -23.239 1.00 95.75 170 GLY A N 1
ATOM 1308 C CA . GLY A 1 170 ? -1.432 -2.818 -23.139 1.00 95.75 170 GLY A CA 1
ATOM 1309 C C . GLY A 1 170 ? -1.005 -1.603 -23.965 1.00 95.75 170 GLY A C 1
ATOM 1310 O O . GLY A 1 170 ? 0.178 -1.272 -23.971 1.00 95.75 170 GLY A O 1
ATOM 1311 N N . ALA A 1 171 ? -1.940 -0.932 -24.645 1.00 97.25 171 ALA A N 1
ATOM 1312 C CA . ALA A 1 171 ? -1.657 0.270 -25.421 1.00 97.25 171 ALA A CA 1
ATOM 1313 C C . ALA A 1 171 ? -1.528 1.510 -24.524 1.00 97.25 171 ALA A C 1
ATOM 1315 O O . ALA A 1 171 ? -2.232 1.647 -23.525 1.00 97.25 171 ALA A O 1
ATOM 1316 N N . GLU A 1 172 ? -0.650 2.437 -24.904 1.00 98.06 172 GLU A N 1
ATOM 1317 C CA . GLU A 1 172 ? -0.559 3.744 -24.255 1.00 98.06 172 GLU A CA 1
ATOM 1318 C C . GLU A 1 172 ? -1.589 4.710 -24.839 1.00 98.06 172 GLU A C 1
ATOM 1320 O O . GLU A 1 172 ? -1.537 5.040 -26.026 1.00 98.06 172 GLU A O 1
ATOM 1325 N N . GLU A 1 173 ? -2.460 5.248 -23.996 1.00 98.31 173 GLU A N 1
ATOM 1326 C CA . GLU A 1 173 ? -3.528 6.165 -24.387 1.00 98.31 173 GLU A CA 1
ATOM 1327 C C . GLU A 1 173 ? -3.443 7.492 -23.610 1.00 98.31 173 GLU A C 1
ATOM 1329 O O . GLU A 1 173 ? -2.961 7.506 -22.473 1.00 98.31 173 GLU A O 1
ATOM 1334 N N . PRO A 1 174 ? -3.906 8.623 -24.180 1.00 98.44 174 PRO A N 1
ATOM 1335 C CA . PRO A 1 174 ? -3.963 9.898 -23.467 1.00 98.44 174 PRO A CA 1
ATOM 1336 C C . PRO A 1 174 ? -4.835 9.825 -22.207 1.00 98.44 174 PRO A C 1
ATOM 1338 O O . PRO A 1 174 ? -5.956 9.307 -22.231 1.00 98.44 174 PRO A O 1
ATOM 1341 N N . LEU A 1 175 ? -4.354 10.398 -21.105 1.00 98.31 175 LEU A N 1
ATOM 1342 C CA . LEU A 1 175 ? -5.081 10.453 -19.842 1.00 98.31 175 LEU A CA 1
ATOM 1343 C C . LEU A 1 175 ? -6.100 11.601 -19.857 1.00 98.31 175 LEU A C 1
ATOM 1345 O O . LEU A 1 175 ? -5.859 12.690 -19.344 1.00 98.31 175 LEU A O 1
ATOM 1349 N N . THR A 1 176 ? -7.265 11.336 -20.446 1.00 98.31 176 THR A N 1
ATOM 1350 C CA . THR A 1 176 ? -8.414 12.259 -20.423 1.00 98.31 176 THR A CA 1
ATOM 1351 C C . THR A 1 176 ? -8.976 12.445 -19.006 1.00 98.31 176 THR A C 1
ATOM 1353 O O . THR A 1 176 ? -8.826 11.568 -18.153 1.00 98.31 176 THR A O 1
ATOM 1356 N N . ASP A 1 177 ? -9.717 13.529 -18.758 1.00 98.00 177 ASP A N 1
ATOM 1357 C CA . ASP A 1 177 ? -10.354 13.795 -17.453 1.00 98.00 177 ASP A CA 1
ATOM 1358 C C . ASP A 1 177 ? -11.318 12.686 -17.008 1.00 98.00 177 ASP A C 1
ATOM 1360 O O . ASP A 1 177 ? -11.395 12.331 -15.825 1.00 98.00 177 ASP A O 1
ATOM 1364 N N . SER A 1 178 ? -12.030 12.085 -17.968 1.00 98.06 178 SER A N 1
ATOM 1365 C CA . SER A 1 178 ? -12.895 10.931 -17.710 1.00 98.06 178 SER A CA 1
ATOM 1366 C C . SER A 1 178 ? -12.083 9.735 -17.212 1.00 98.06 178 SER A C 1
ATOM 1368 O O . SER A 1 178 ? -12.451 9.105 -16.218 1.00 98.06 178 SER A O 1
ATOM 1370 N N . MET A 1 179 ? -10.947 9.442 -17.854 1.00 98.31 179 MET A N 1
ATOM 1371 C CA . MET A 1 179 ? -10.082 8.346 -17.426 1.00 98.31 179 MET A CA 1
ATOM 1372 C C . MET A 1 179 ? -9.397 8.646 -16.090 1.00 98.31 179 MET A C 1
ATOM 1374 O O . MET A 1 179 ? -9.369 7.787 -15.209 1.00 98.31 179 MET A O 1
ATOM 1378 N N . ARG A 1 180 ? -8.933 9.882 -15.883 1.00 98.38 180 ARG A N 1
ATOM 1379 C CA . ARG A 1 180 ? -8.379 10.332 -14.601 1.00 98.38 180 ARG A CA 1
ATOM 1380 C C . ARG A 1 180 ? -9.379 10.108 -13.468 1.00 98.38 180 ARG A C 1
ATOM 1382 O O . ARG A 1 180 ? -9.021 9.545 -12.436 1.00 98.38 180 ARG A O 1
ATOM 1389 N N . THR A 1 181 ? -10.646 10.457 -13.683 1.00 98.12 181 THR A N 1
ATOM 1390 C CA . THR A 1 181 ? -11.717 10.240 -12.700 1.00 98.12 181 THR A CA 1
ATOM 1391 C C . THR A 1 181 ? -11.933 8.750 -12.420 1.00 98.12 181 THR A C 1
ATOM 1393 O O . THR A 1 181 ? -12.070 8.365 -11.258 1.00 98.12 181 THR A O 1
ATOM 1396 N N . LYS A 1 182 ? -11.901 7.885 -13.445 1.00 98.12 182 LYS A N 1
ATOM 1397 C CA . LYS A 1 182 ? -11.974 6.423 -13.256 1.00 98.12 182 LYS A CA 1
ATOM 1398 C C . LYS A 1 182 ? -10.832 5.899 -12.379 1.00 98.12 182 LYS A C 1
ATOM 1400 O O . LYS A 1 182 ? -11.094 5.134 -11.452 1.00 98.12 182 LYS A O 1
ATOM 1405 N N . ILE A 1 183 ? -9.594 6.335 -12.615 1.00 98.44 183 ILE A N 1
ATOM 1406 C CA . ILE A 1 183 ? -8.434 5.922 -11.807 1.00 98.44 183 ILE A CA 1
ATOM 1407 C C . ILE A 1 183 ? -8.562 6.438 -10.365 1.00 98.44 183 ILE A C 1
ATOM 1409 O O . ILE A 1 183 ? -8.332 5.683 -9.423 1.00 98.44 183 ILE A O 1
ATOM 1413 N N . VAL A 1 184 ? -9.015 7.679 -10.157 1.00 97.75 184 VAL A N 1
ATOM 1414 C CA . VAL A 1 184 ? -9.274 8.223 -8.808 1.00 97.75 184 VAL A CA 1
ATOM 1415 C C . VAL A 1 184 ? -10.324 7.397 -8.057 1.00 97.75 184 VAL A C 1
ATOM 1417 O O . VAL A 1 184 ? -10.168 7.132 -6.864 1.00 97.75 184 VAL A O 1
ATOM 1420 N N . VAL A 1 185 ? -11.376 6.935 -8.738 1.00 97.31 185 VAL A N 1
ATOM 1421 C CA . VAL A 1 185 ? -12.369 6.029 -8.140 1.00 97.31 185 VAL A CA 1
ATOM 1422 C C . VAL A 1 185 ? -11.733 4.691 -7.746 1.00 97.31 185 VAL A C 1
ATOM 1424 O O . VAL A 1 185 ? -12.008 4.195 -6.653 1.00 97.31 185 VAL A O 1
ATOM 1427 N N . GLN A 1 186 ? -10.842 4.130 -8.570 1.00 97.62 186 GLN A N 1
ATOM 1428 C CA . GLN A 1 186 ? -10.101 2.905 -8.233 1.00 97.62 186 GLN A CA 1
ATOM 1429 C C . GLN A 1 186 ? -9.192 3.100 -7.010 1.00 97.62 186 GLN A C 1
ATOM 1431 O O . GLN A 1 186 ? -9.198 2.257 -6.113 1.00 97.62 186 GLN A O 1
ATOM 1436 N N . ILE A 1 187 ? -8.471 4.225 -6.932 1.00 96.50 187 ILE A N 1
ATOM 1437 C CA . ILE A 1 187 ? -7.645 4.597 -5.770 1.00 96.50 187 ILE A CA 1
ATOM 1438 C C . ILE A 1 187 ? -8.503 4.637 -4.504 1.00 96.50 187 ILE A C 1
ATOM 1440 O O . ILE A 1 187 ? -8.186 3.965 -3.521 1.00 96.50 187 ILE A O 1
ATOM 1444 N N . ARG A 1 188 ? -9.625 5.365 -4.540 1.00 92.38 188 ARG A N 1
ATOM 1445 C CA . ARG A 1 188 ? -10.546 5.477 -3.399 1.00 92.38 188 ARG A CA 1
ATOM 1446 C C . ARG A 1 188 ? -11.137 4.131 -2.999 1.00 92.38 188 ARG A C 1
ATOM 1448 O O . ARG A 1 188 ? -11.249 3.858 -1.810 1.00 92.38 188 ARG A O 1
ATOM 1455 N N . SER A 1 189 ? -11.482 3.282 -3.967 1.00 94.00 189 SER A N 1
ATOM 1456 C CA . SER A 1 189 ? -11.976 1.931 -3.690 1.00 94.00 189 SER A CA 1
ATOM 1457 C C . SER A 1 189 ? -10.954 1.117 -2.900 1.00 94.00 189 SER A C 1
ATOM 1459 O O . SER A 1 189 ? -11.314 0.533 -1.885 1.00 94.00 189 SER A O 1
ATOM 1461 N N . LEU A 1 190 ? -9.682 1.108 -3.315 1.00 93.50 190 LEU A N 1
ATOM 1462 C CA . LEU A 1 190 ? -8.648 0.371 -2.586 1.00 93.50 190 LEU A CA 1
ATOM 1463 C C . LEU A 1 190 ? -8.385 0.975 -1.200 1.00 93.50 190 LEU A C 1
ATOM 1465 O O . LEU A 1 190 ? -8.240 0.231 -0.231 1.00 93.50 190 LEU A O 1
ATOM 1469 N N . ALA A 1 191 ? -8.361 2.303 -1.084 1.00 87.56 191 ALA A N 1
ATOM 1470 C CA . ALA A 1 191 ? -8.186 2.978 0.201 1.00 87.56 191 ALA A CA 1
ATOM 1471 C C . ALA A 1 191 ? -9.319 2.646 1.192 1.00 87.56 191 ALA A C 1
ATOM 1473 O O . ALA A 1 191 ? -9.049 2.363 2.361 1.00 87.56 191 ALA A O 1
ATOM 1474 N N . ASN A 1 192 ? -10.569 2.602 0.716 1.00 86.19 192 ASN A N 1
ATOM 1475 C CA . ASN A 1 192 ? -11.737 2.208 1.513 1.00 86.19 192 ASN A CA 1
ATOM 1476 C C . ASN A 1 192 ? -11.645 0.762 2.022 1.00 86.19 192 ASN A C 1
ATOM 1478 O O . ASN A 1 192 ? -12.125 0.466 3.116 1.00 86.19 192 ASN A O 1
ATOM 1482 N N . ASP A 1 193 ? -10.971 -0.108 1.272 1.00 87.12 193 ASP A N 1
ATOM 1483 C CA . ASP A 1 193 ? -10.675 -1.493 1.649 1.00 87.12 193 ASP A CA 1
ATOM 1484 C C . ASP A 1 193 ? -9.435 -1.610 2.567 1.00 87.12 193 ASP A C 1
ATOM 1486 O O . ASP A 1 193 ? -8.842 -2.681 2.683 1.00 87.12 193 ASP A O 1
ATOM 1490 N N . ALA A 1 194 ? -9.028 -0.518 3.227 1.00 85.44 194 ALA A N 1
ATOM 1491 C CA . ALA A 1 194 ? -7.856 -0.426 4.104 1.00 85.44 194 ALA A CA 1
ATOM 1492 C C . ALA A 1 194 ? -6.494 -0.634 3.416 1.00 85.44 194 ALA A C 1
ATOM 1494 O O . ALA A 1 194 ? -5.500 -0.920 4.091 1.00 85.44 194 ALA A O 1
ATOM 1495 N N . ASN A 1 195 ? -6.411 -0.477 2.093 1.00 90.56 195 ASN A N 1
ATOM 1496 C CA . ASN A 1 195 ? -5.140 -0.614 1.390 1.00 90.56 195 ASN A CA 1
ATOM 1497 C C . ASN A 1 195 ? -4.351 0.694 1.429 1.00 90.56 195 ASN A C 1
ATOM 1499 O O . ASN A 1 195 ? -4.859 1.768 1.110 1.00 90.56 195 ASN A O 1
ATOM 1503 N N . ARG A 1 196 ? -3.053 0.583 1.701 1.00 91.44 196 ARG A N 1
ATOM 1504 C CA . ARG A 1 196 ? -2.068 1.576 1.283 1.00 91.44 196 ARG A CA 1
ATOM 1505 C C . ARG A 1 196 ? -1.943 1.506 -0.238 1.00 91.44 196 ARG A C 1
ATOM 1507 O O . ARG A 1 196 ? -1.520 0.482 -0.772 1.00 91.44 196 ARG A O 1
ATOM 1514 N N . THR A 1 197 ? -2.296 2.587 -0.924 1.00 94.75 197 THR A N 1
ATOM 1515 C CA . THR A 1 197 ? -2.275 2.667 -2.387 1.00 94.75 197 THR A CA 1
ATOM 1516 C C . THR A 1 197 ? -0.946 3.211 -2.904 1.00 94.75 197 THR A C 1
ATOM 1518 O O . THR A 1 197 ? -0.516 4.309 -2.541 1.00 94.75 197 THR A O 1
ATOM 1521 N N . ILE A 1 198 ? -0.294 2.445 -3.777 1.00 98.00 198 ILE A N 1
ATOM 1522 C CA . ILE A 1 198 ? 0.943 2.829 -4.459 1.00 98.00 198 ILE A CA 1
ATOM 1523 C C . ILE A 1 198 ? 0.658 2.956 -5.952 1.00 98.00 198 ILE A C 1
ATOM 1525 O O . ILE A 1 198 ? 0.211 2.000 -6.583 1.00 98.00 198 ILE A O 1
ATOM 1529 N N . GLY A 1 199 ? 0.900 4.141 -6.507 1.00 98.50 199 GLY A N 1
ATOM 1530 C CA . GLY A 1 199 ? 0.891 4.356 -7.951 1.00 98.50 199 GLY A CA 1
ATOM 1531 C C . GLY A 1 199 ? 2.238 3.967 -8.543 1.00 98.50 199 GLY A C 1
ATOM 1532 O O . GLY A 1 199 ? 3.276 4.255 -7.942 1.00 98.50 199 GLY A O 1
ATOM 1533 N N . VAL A 1 200 ? 2.211 3.324 -9.706 1.00 98.81 200 VAL A N 1
ATOM 1534 C CA . VAL A 1 200 ? 3.391 2.987 -10.503 1.00 98.81 200 VAL A CA 1
ATOM 1535 C C . VAL A 1 200 ? 3.202 3.550 -11.902 1.00 98.81 200 VAL A C 1
ATOM 1537 O O . VAL A 1 200 ? 2.160 3.347 -12.529 1.00 98.81 200 VAL A O 1
ATOM 1540 N N . ALA A 1 201 ? 4.217 4.249 -12.386 1.00 98.75 201 ALA A N 1
ATOM 1541 C CA . ALA A 1 201 ? 4.240 4.859 -13.703 1.00 98.75 201 ALA A CA 1
ATOM 1542 C C . ALA A 1 201 ? 5.635 4.730 -14.315 1.00 98.75 201 ALA A C 1
ATOM 1544 O O . ALA A 1 201 ? 6.605 4.450 -13.607 1.00 98.75 201 ALA A O 1
ATOM 1545 N N . TYR A 1 202 ? 5.736 4.948 -15.620 1.00 98.62 202 TYR A N 1
ATOM 1546 C CA . TYR A 1 202 ? 7.019 5.016 -16.311 1.00 98.62 202 TYR A CA 1
ATOM 1547 C C . TYR A 1 202 ? 7.029 6.139 -17.346 1.00 98.62 202 TYR A C 1
ATOM 1549 O O . TYR A 1 202 ? 5.975 6.593 -17.777 1.00 98.62 202 TYR A O 1
ATOM 1557 N N . GLY A 1 203 ? 8.211 6.584 -17.747 1.00 97.50 203 GLY A N 1
ATOM 1558 C CA . GLY A 1 203 ? 8.410 7.588 -18.785 1.00 97.50 203 GLY A CA 1
ATOM 1559 C C . GLY A 1 203 ? 9.645 7.265 -19.614 1.00 97.50 203 GLY A C 1
ATOM 1560 O O . GLY A 1 203 ? 10.576 6.615 -19.134 1.00 97.50 203 GLY A O 1
ATOM 1561 N N . ARG A 1 204 ? 9.648 7.708 -20.869 1.00 95.44 204 ARG A N 1
ATOM 1562 C CA . ARG A 1 204 ? 10.824 7.621 -21.743 1.00 95.44 204 ARG A CA 1
ATOM 1563 C C . ARG A 1 204 ? 11.691 8.850 -21.501 1.00 95.44 204 ARG A C 1
ATOM 1565 O O . ARG A 1 204 ? 11.162 9.955 -21.418 1.00 95.44 204 ARG A O 1
ATOM 1572 N N . VAL A 1 205 ? 12.993 8.644 -21.351 1.00 94.88 205 VAL A N 1
ATOM 1573 C CA . VAL A 1 205 ? 13.963 9.716 -21.113 1.00 94.88 205 VAL A CA 1
ATOM 1574 C C . VAL A 1 205 ? 14.833 9.862 -22.351 1.00 94.88 205 VAL A C 1
ATOM 1576 O O . VAL A 1 205 ? 15.370 8.875 -22.850 1.00 94.88 205 VAL A O 1
ATOM 1579 N N . ASP A 1 206 ? 14.966 11.091 -22.839 1.00 88.31 206 ASP A N 1
ATOM 1580 C CA . ASP A 1 206 ? 15.855 11.395 -23.955 1.00 88.31 206 ASP A CA 1
ATOM 1581 C C . ASP A 1 206 ? 17.321 11.378 -23.500 1.00 88.31 206 ASP A C 1
ATOM 1583 O O . ASP A 1 206 ? 17.658 11.840 -22.407 1.00 88.31 206 ASP A O 1
ATOM 1587 N N . GLY A 1 207 ? 18.201 10.877 -24.366 1.00 84.38 207 GLY A N 1
ATOM 1588 C CA . GLY A 1 207 ? 19.641 10.801 -24.130 1.00 84.38 207 GLY A CA 1
ATOM 1589 C C . GLY A 1 207 ? 20.180 9.373 -24.140 1.00 84.38 207 GLY A C 1
ATOM 1590 O O . GLY A 1 207 ? 19.433 8.403 -24.200 1.00 84.38 207 GLY A O 1
ATOM 1591 N N . GLU A 1 208 ? 21.507 9.261 -24.098 1.00 80.94 208 GLU A N 1
ATOM 1592 C CA . GLU A 1 208 ? 22.225 7.983 -24.236 1.00 80.94 208 GLU A CA 1
ATOM 1593 C C . GLU A 1 208 ? 22.909 7.531 -22.934 1.00 80.94 208 GLU A C 1
ATOM 1595 O O . GLU A 1 208 ? 23.416 6.414 -22.845 1.00 80.94 208 GLU A O 1
ATOM 1600 N N . ALA A 1 209 ? 22.934 8.391 -21.910 1.00 88.44 209 ALA A N 1
ATOM 1601 C CA . ALA A 1 209 ? 23.624 8.150 -20.647 1.00 88.44 209 ALA A CA 1
ATOM 1602 C C . ALA A 1 209 ? 22.697 8.347 -19.446 1.00 88.44 209 ALA A C 1
ATOM 1604 O O . ALA A 1 209 ? 21.786 9.175 -19.470 1.00 88.44 209 ALA A O 1
ATOM 1605 N N . LEU A 1 210 ? 22.968 7.609 -18.367 1.00 92.12 210 LEU A N 1
ATOM 1606 C CA . LEU A 1 210 ? 22.226 7.750 -17.117 1.00 92.12 210 LEU A CA 1
ATOM 1607 C C . LEU A 1 210 ? 22.336 9.190 -16.591 1.00 92.12 210 LEU A C 1
ATOM 1609 O O . LEU A 1 210 ? 23.446 9.720 -16.484 1.00 92.12 210 LEU A O 1
ATOM 1613 N N . PRO A 1 211 ? 21.209 9.828 -16.245 1.00 92.81 211 PRO A N 1
ATOM 1614 C CA . PRO A 1 211 ? 21.219 11.221 -15.845 1.00 92.81 211 PRO A CA 1
ATOM 1615 C C . PRO A 1 211 ? 21.785 11.381 -14.428 1.00 92.81 211 PRO A C 1
ATOM 1617 O O . PRO A 1 211 ? 21.531 10.567 -13.539 1.00 92.81 211 PRO A O 1
ATOM 1620 N N . ALA A 1 212 ? 22.536 12.463 -14.207 1.00 91.12 212 ALA A N 1
ATOM 1621 C CA . ALA A 1 212 ? 23.069 12.815 -12.887 1.00 91.12 212 ALA A CA 1
ATOM 1622 C C . ALA A 1 212 ? 21.995 13.393 -11.946 1.00 91.12 212 ALA A C 1
ATOM 1624 O O . ALA A 1 212 ? 22.113 13.299 -10.725 1.00 91.12 212 ALA A O 1
ATOM 1625 N N . SER A 1 213 ? 20.950 13.996 -12.514 1.00 93.31 213 SER A N 1
ATOM 1626 C CA . SER A 1 213 ? 19.794 14.544 -11.804 1.00 93.31 213 SER A CA 1
ATOM 1627 C C . SER A 1 213 ? 18.513 13.834 -12.227 1.00 93.31 213 SER A C 1
ATOM 1629 O O . SER A 1 213 ? 18.451 13.198 -13.278 1.00 93.31 213 SER A O 1
ATOM 1631 N N . GLU A 1 214 ? 17.480 13.924 -11.393 1.00 93.12 214 GLU A N 1
ATOM 1632 C CA . GLU A 1 214 ? 16.211 13.271 -11.694 1.00 93.12 214 GLU A CA 1
ATOM 1633 C C . GLU A 1 214 ? 15.561 13.912 -12.929 1.00 93.12 214 GLU A C 1
ATOM 1635 O O . GLU A 1 214 ? 15.313 15.124 -12.921 1.00 93.12 214 GLU A O 1
ATOM 1640 N N . PRO A 1 215 ? 15.267 13.136 -13.987 1.00 93.19 215 PRO A N 1
ATOM 1641 C CA . PRO A 1 215 ? 14.621 13.683 -15.164 1.00 93.19 215 PRO A CA 1
ATOM 1642 C C . PRO A 1 215 ? 13.167 14.039 -14.856 1.00 93.19 215 PRO A C 1
ATOM 1644 O O . PRO A 1 215 ? 12.482 13.373 -14.075 1.00 93.19 215 PRO A O 1
ATOM 1647 N N . THR A 1 216 ? 12.699 15.103 -15.503 1.00 92.44 216 THR A N 1
ATOM 1648 C CA . THR A 1 216 ? 11.298 15.527 -15.482 1.00 92.44 216 THR A CA 1
ATOM 1649 C C . THR A 1 216 ? 10.712 15.248 -16.856 1.00 92.44 216 THR A C 1
ATOM 1651 O O . THR A 1 216 ? 10.851 16.062 -17.765 1.00 92.44 216 THR A O 1
ATOM 1654 N N . VAL A 1 217 ? 10.102 14.075 -17.017 1.00 93.69 217 VAL A N 1
ATOM 1655 C CA . VAL A 1 217 ? 9.452 13.658 -18.267 1.00 93.69 217 VAL A CA 1
ATOM 1656 C C . VAL A 1 217 ? 7.973 13.355 -18.026 1.00 93.69 217 VAL A C 1
ATOM 1658 O O . VAL A 1 217 ? 7.607 12.991 -16.903 1.00 93.69 217 VAL A O 1
ATOM 1661 N N . PRO A 1 218 ? 7.109 13.496 -19.046 1.00 93.94 218 PRO A N 1
ATOM 1662 C CA . PRO A 1 218 ? 5.729 13.041 -18.950 1.00 93.94 218 PRO A CA 1
ATOM 1663 C C . PRO A 1 218 ? 5.668 11.540 -18.653 1.00 93.94 218 PRO A C 1
ATOM 1665 O O . PRO A 1 218 ? 6.431 10.753 -19.223 1.00 93.94 218 PRO A O 1
ATOM 1668 N N . LEU A 1 219 ? 4.775 11.145 -17.743 1.00 98.38 219 LEU A N 1
ATOM 1669 C CA . LEU A 1 219 ? 4.649 9.756 -17.313 1.00 98.38 219 LEU A CA 1
ATOM 1670 C C . LEU A 1 219 ? 3.381 9.081 -17.835 1.00 98.38 219 LEU A C 1
ATOM 1672 O O . LEU A 1 219 ? 2.313 9.674 -17.991 1.00 98.38 219 LEU A O 1
ATOM 1676 N N . VAL A 1 220 ? 3.500 7.771 -18.002 1.00 98.81 220 VAL A N 1
ATOM 1677 C CA . VAL A 1 220 ? 2.433 6.846 -18.346 1.00 98.81 220 VAL A CA 1
ATOM 1678 C C . VAL A 1 220 ? 2.031 6.077 -17.090 1.00 98.81 220 VAL A C 1
ATOM 1680 O O . VAL A 1 220 ? 2.821 5.309 -16.534 1.00 98.81 220 VAL A O 1
ATOM 1683 N N . TRP A 1 221 ? 0.785 6.245 -16.648 1.00 98.88 221 TRP A N 1
ATOM 1684 C CA . TRP A 1 221 ? 0.226 5.470 -15.543 1.00 98.88 221 TRP A CA 1
ATOM 1685 C C . TRP A 1 221 ? 0.164 3.981 -15.903 1.00 98.88 221 TRP A C 1
ATOM 1687 O O . TRP A 1 221 ? -0.527 3.592 -16.847 1.00 98.88 221 TRP A O 1
ATOM 1697 N N . LEU A 1 222 ? 0.860 3.139 -15.139 1.00 98.81 222 LEU A N 1
ATOM 1698 C CA . LEU A 1 222 ? 0.986 1.708 -15.417 1.00 98.81 222 LEU A CA 1
ATOM 1699 C C . LEU A 1 222 ? 0.132 0.861 -14.475 1.00 98.81 222 LEU A C 1
ATOM 1701 O O . LEU A 1 222 ? -0.607 -0.019 -14.924 1.00 98.81 222 LEU A O 1
ATOM 1705 N N . ALA A 1 223 ? 0.253 1.098 -13.169 1.00 98.69 223 ALA A N 1
ATOM 1706 C CA . ALA A 1 223 ? -0.383 0.252 -12.173 1.00 98.69 223 ALA A CA 1
ATOM 1707 C C . ALA A 1 223 ? -0.776 1.003 -10.899 1.00 98.69 223 ALA A C 1
ATOM 1709 O O . ALA A 1 223 ? -0.164 1.990 -10.496 1.00 98.69 223 ALA A O 1
ATOM 1710 N N . LEU A 1 224 ? -1.788 0.456 -10.235 1.00 98.69 224 LEU A N 1
ATOM 1711 C CA . LEU A 1 224 ? -2.197 0.788 -8.882 1.00 98.69 224 LEU A CA 1
ATOM 1712 C C . LEU A 1 224 ? -2.045 -0.463 -8.026 1.00 98.69 224 LEU A C 1
ATOM 1714 O O . LEU A 1 224 ? -2.704 -1.464 -8.290 1.00 98.69 224 LEU A O 1
ATOM 1718 N N . VAL A 1 225 ? -1.228 -0.414 -6.984 1.00 98.38 225 VAL A N 1
ATOM 1719 C CA . VAL A 1 225 ? -1.013 -1.553 -6.089 1.00 98.38 225 VAL A CA 1
ATOM 1720 C C . VAL A 1 225 ? -1.600 -1.248 -4.716 1.00 98.38 225 VAL A C 1
ATOM 1722 O O . VAL A 1 225 ? -1.291 -0.221 -4.113 1.00 98.38 225 VAL A O 1
ATOM 1725 N N . GLY A 1 226 ? -2.462 -2.138 -4.228 1.00 97.38 226 GLY A N 1
ATOM 1726 C CA . GLY A 1 226 ? -3.025 -2.117 -2.884 1.00 97.38 226 GLY A CA 1
ATOM 1727 C C . GLY A 1 226 ? -2.229 -3.022 -1.951 1.00 97.38 226 GLY A C 1
ATOM 1728 O O . GLY A 1 226 ? -2.174 -4.240 -2.142 1.00 97.38 226 GLY A O 1
ATOM 1729 N N . ILE A 1 227 ? -1.604 -2.414 -0.945 1.00 95.44 227 ILE A N 1
ATOM 1730 C CA . ILE A 1 227 ? -0.833 -3.110 0.084 1.00 95.44 227 ILE A CA 1
ATOM 1731 C C . ILE A 1 227 ? -1.603 -3.049 1.393 1.00 95.44 227 ILE A C 1
ATOM 1733 O O . ILE A 1 227 ? -2.012 -1.972 1.824 1.00 95.44 227 ILE A O 1
ATOM 1737 N N . GLN A 1 228 ? -1.745 -4.184 2.060 1.00 91.31 228 GLN A N 1
ATOM 1738 C CA . GLN A 1 228 ? -2.421 -4.271 3.346 1.00 91.31 228 GLN A CA 1
ATOM 1739 C C . GLN A 1 228 ? -1.511 -4.937 4.378 1.00 91.31 228 GLN A C 1
ATOM 1741 O O . GLN A 1 228 ? -0.718 -5.820 4.053 1.00 91.31 228 GLN A O 1
ATOM 1746 N N . ASP A 1 229 ? -1.633 -4.495 5.627 1.00 87.69 229 ASP A N 1
ATOM 1747 C CA . ASP A 1 229 ? -1.134 -5.223 6.792 1.00 87.69 229 ASP A CA 1
ATOM 1748 C C . ASP A 1 229 ? -2.289 -6.090 7.311 1.00 87.69 229 ASP A C 1
ATOM 1750 O O . ASP A 1 229 ? -3.252 -5.526 7.849 1.00 87.69 229 ASP A O 1
ATOM 1754 N N . PRO A 1 230 ? -2.278 -7.416 7.093 1.00 83.25 230 PRO A N 1
ATOM 1755 C CA . PRO A 1 230 ? -3.413 -8.252 7.439 1.00 83.25 230 PRO A CA 1
ATOM 1756 C C . PRO A 1 230 ? -3.651 -8.238 8.949 1.00 83.25 230 PRO A C 1
ATOM 1758 O O . PRO A 1 230 ? -2.719 -8.183 9.761 1.00 83.25 230 PRO A O 1
ATOM 1761 N N . LEU A 1 231 ? -4.926 -8.309 9.333 1.00 86.31 231 LEU A N 1
ATOM 1762 C CA . LEU A 1 231 ? -5.300 -8.525 10.724 1.00 86.31 231 LEU A CA 1
ATOM 1763 C C . LEU A 1 231 ? -4.766 -9.872 11.208 1.00 86.31 231 LEU A C 1
ATOM 1765 O O . LEU A 1 231 ? -4.669 -10.844 10.453 1.00 86.31 231 LEU A O 1
ATOM 1769 N N . ARG A 1 232 ? -4.438 -9.943 12.496 1.00 87.75 232 ARG A N 1
ATOM 1770 C CA . ARG A 1 232 ? -4.224 -11.245 13.124 1.00 87.75 232 ARG A CA 1
ATOM 1771 C C . ARG A 1 232 ? -5.559 -12.011 13.124 1.00 87.75 232 ARG A C 1
ATOM 1773 O O . ARG A 1 232 ? -6.577 -11.391 13.449 1.00 87.75 232 ARG A O 1
ATOM 1780 N N . PRO A 1 233 ? -5.598 -13.304 12.753 1.00 87.88 233 PRO A N 1
ATOM 1781 C CA . PRO A 1 233 ? -6.854 -14.049 12.617 1.00 87.88 233 PRO A CA 1
ATOM 1782 C C . PRO A 1 233 ? -7.715 -14.035 13.887 1.00 87.88 233 PRO A C 1
ATOM 1784 O O . PRO A 1 233 ? -8.938 -14.002 13.811 1.00 87.88 233 PRO A O 1
ATOM 1787 N N . GLU A 1 234 ? -7.076 -14.005 15.055 1.00 91.38 234 GLU A N 1
ATOM 1788 C CA . GLU A 1 234 ? -7.711 -14.004 16.371 1.00 91.38 234 GLU A CA 1
ATOM 1789 C C . GLU A 1 234 ? -8.312 -12.650 16.789 1.00 91.38 234 GLU A C 1
ATOM 1791 O O . GLU A 1 234 ? -9.132 -12.595 17.707 1.00 91.38 234 GLU A O 1
ATOM 1796 N N . VAL A 1 235 ? -7.928 -11.543 16.141 1.00 93.81 235 VAL A N 1
ATOM 1797 C CA . VAL A 1 235 ? -8.269 -10.184 16.598 1.00 93.81 235 VAL A CA 1
ATOM 1798 C C . VAL A 1 235 ? -9.766 -9.874 16.536 1.00 93.81 235 VAL A C 1
ATOM 1800 O O . VAL A 1 235 ? -10.283 -9.395 17.547 1.00 93.81 235 VAL A O 1
ATOM 1803 N N . PRO A 1 236 ? -10.498 -10.143 15.436 1.00 93.88 236 PRO A N 1
ATOM 1804 C CA . PRO A 1 236 ? -11.938 -9.881 15.397 1.00 93.88 236 PRO A CA 1
ATOM 1805 C C . PRO A 1 236 ? -12.706 -10.622 16.501 1.00 93.88 236 PRO A C 1
ATOM 1807 O O . PRO A 1 236 ? -13.621 -10.068 17.114 1.00 93.88 236 PRO A O 1
ATOM 1810 N N . ASP A 1 237 ? -12.305 -11.859 16.802 1.00 95.25 237 ASP A N 1
ATOM 1811 C CA . ASP A 1 237 ? -12.910 -12.663 17.863 1.00 95.25 237 ASP A CA 1
ATOM 1812 C C . ASP A 1 237 ? -12.567 -12.141 19.259 1.00 95.25 237 ASP A C 1
ATOM 1814 O O . ASP A 1 237 ? -13.445 -12.065 20.122 1.00 95.25 237 ASP A O 1
ATOM 1818 N N . ALA A 1 238 ? -11.314 -11.742 19.482 1.00 95.25 238 ALA A N 1
ATOM 1819 C CA . ALA A 1 238 ? -10.877 -11.149 20.740 1.00 95.25 238 ALA A CA 1
ATOM 1820 C C . ALA A 1 238 ? -11.605 -9.825 21.029 1.00 95.25 238 ALA A C 1
ATOM 1822 O O . ALA A 1 238 ? -12.131 -9.641 22.127 1.00 95.25 238 ALA A O 1
ATOM 1823 N N . VAL A 1 239 ? -11.711 -8.934 20.034 1.00 96.06 239 VAL A N 1
ATOM 1824 C CA . VAL A 1 239 ? -12.445 -7.662 20.159 1.00 96.06 239 VAL A CA 1
ATOM 1825 C C . VAL A 1 239 ? -13.905 -7.912 20.524 1.00 96.06 239 VAL A C 1
ATOM 1827 O O . VAL A 1 239 ? -14.419 -7.282 21.450 1.00 96.06 239 VAL A O 1
ATOM 1830 N N . ARG A 1 240 ? -14.557 -8.871 19.856 1.00 96.12 240 ARG A N 1
ATOM 1831 C CA . ARG A 1 240 ? -15.950 -9.232 20.143 1.00 96.12 240 ARG A CA 1
ATOM 1832 C C . ARG A 1 240 ? -16.134 -9.722 21.577 1.00 96.12 240 ARG A C 1
ATOM 1834 O O . ARG A 1 240 ? -17.073 -9.291 22.239 1.00 96.12 240 ARG A O 1
ATOM 1841 N N . LYS A 1 241 ? -15.240 -10.588 22.068 1.00 97.25 241 LYS A N 1
ATOM 1842 C CA . LYS A 1 241 ? -15.277 -11.089 23.454 1.00 97.25 241 LYS A CA 1
ATOM 1843 C C . LYS A 1 241 ? -15.121 -9.956 24.471 1.00 97.25 241 LYS A C 1
ATOM 1845 O O . LYS A 1 241 ? -15.888 -9.903 25.426 1.00 97.25 241 LYS A O 1
ATOM 1850 N N . CYS A 1 242 ? -14.193 -9.022 24.243 1.00 96.19 242 CYS A N 1
ATOM 1851 C CA . CYS A 1 242 ? -14.036 -7.838 25.094 1.00 96.19 242 CYS A CA 1
ATOM 1852 C C . CYS A 1 242 ? -15.319 -6.997 25.136 1.00 96.19 242 CYS A C 1
ATOM 1854 O O . CYS A 1 242 ? -15.806 -6.664 26.213 1.00 96.19 242 CYS A O 1
ATOM 1856 N N . GLN A 1 243 ? -15.902 -6.711 23.969 1.00 94.44 243 GLN A N 1
ATOM 1857 C CA . GLN A 1 243 ? -17.138 -5.931 23.872 1.00 94.44 243 GLN A CA 1
ATOM 1858 C C . GLN A 1 243 ? -18.322 -6.631 24.561 1.00 94.44 243 GLN A C 1
ATOM 1860 O O . GLN A 1 243 ? -19.100 -5.972 25.245 1.00 94.44 243 GLN A O 1
ATOM 1865 N N . GLN A 1 244 ? -18.443 -7.959 24.445 1.00 95.94 244 GLN A N 1
ATOM 1866 C CA . GLN A 1 244 ? -19.468 -8.748 25.149 1.00 95.94 244 GLN A CA 1
ATOM 1867 C C . GLN A 1 244 ? -19.301 -8.728 26.676 1.00 95.94 244 GLN A C 1
ATOM 1869 O O . GLN A 1 244 ? -20.291 -8.826 27.393 1.00 95.94 244 GLN A O 1
ATOM 1874 N N . ALA A 1 245 ? -18.072 -8.566 27.170 1.00 97.00 245 ALA A N 1
ATOM 1875 C CA . ALA A 1 245 ? -17.772 -8.417 28.593 1.00 97.00 245 ALA A CA 1
ATOM 1876 C C . ALA A 1 245 ? -17.968 -6.978 29.118 1.00 97.00 245 ALA A C 1
ATOM 1878 O O . ALA A 1 245 ? -17.639 -6.701 30.268 1.00 97.00 245 ALA A O 1
ATOM 1879 N N . GLY A 1 246 ? -18.470 -6.053 28.291 1.00 94.88 246 GLY A N 1
ATOM 1880 C CA . GLY A 1 246 ? -18.656 -4.646 28.661 1.00 94.88 246 GLY A CA 1
ATOM 1881 C C . GLY A 1 246 ? -17.394 -3.786 28.538 1.00 94.88 246 GLY A C 1
ATOM 1882 O O . GLY A 1 246 ? -17.402 -2.631 28.953 1.00 94.88 246 GLY A O 1
ATOM 1883 N N . VAL A 1 247 ? -16.311 -4.306 27.948 1.00 96.12 247 VAL A N 1
ATOM 1884 C CA . VAL A 1 247 ? -15.067 -3.553 27.741 1.00 96.12 247 VAL A CA 1
ATOM 1885 C C . VAL A 1 247 ? -15.120 -2.799 26.413 1.00 96.12 247 VAL A C 1
ATOM 1887 O O . VAL A 1 247 ? -15.237 -3.396 25.339 1.00 96.12 247 VAL A O 1
ATOM 1890 N N . THR A 1 248 ? -14.963 -1.474 26.463 1.00 95.00 248 THR A N 1
ATOM 1891 C CA . THR A 1 248 ? -14.892 -0.643 25.252 1.00 95.00 248 THR A CA 1
ATOM 1892 C C . THR A 1 248 ? -13.483 -0.663 24.665 1.00 95.00 248 THR A C 1
ATOM 1894 O O . THR A 1 248 ? -12.554 -0.066 25.208 1.00 95.00 248 THR A O 1
ATOM 1897 N N . VAL A 1 249 ? -13.323 -1.325 23.519 1.00 96.44 249 VAL A N 1
ATOM 1898 C CA . VAL A 1 249 ? -12.054 -1.367 22.779 1.00 96.44 249 VAL A CA 1
ATOM 1899 C C . VAL A 1 249 ? -11.895 -0.100 21.937 1.00 96.44 249 VAL A C 1
ATOM 1901 O O . VAL A 1 249 ? -12.780 0.233 21.151 1.00 96.44 249 VAL A O 1
ATOM 1904 N N . ARG A 1 250 ? -10.751 0.583 22.064 1.00 96.94 250 ARG A N 1
ATOM 1905 C CA . ARG A 1 250 ? -10.409 1.793 21.297 1.00 96.94 250 ARG A CA 1
ATOM 1906 C C . ARG A 1 250 ? -9.102 1.597 20.525 1.00 96.94 250 ARG A C 1
ATOM 1908 O O . ARG A 1 250 ? -8.133 1.059 21.058 1.00 96.94 250 ARG A O 1
ATOM 1915 N N . MET A 1 251 ? -9.065 2.028 19.266 1.00 96.50 251 MET A N 1
ATOM 1916 C CA . MET A 1 251 ? -7.874 2.003 18.414 1.00 96.50 251 MET A CA 1
ATOM 1917 C C . MET A 1 251 ? -7.200 3.377 18.405 1.00 96.50 251 MET A C 1
ATOM 1919 O O . MET A 1 251 ? -7.822 4.363 18.027 1.00 96.50 251 MET A O 1
ATOM 1923 N N . CYS A 1 252 ? -5.904 3.425 18.714 1.00 94.94 252 CYS A N 1
ATOM 1924 C CA . CYS A 1 252 ? -5.052 4.595 18.484 1.00 94.94 252 CYS A CA 1
ATOM 1925 C C . CYS A 1 252 ? -3.927 4.211 17.524 1.00 94.94 252 CYS A C 1
ATOM 1927 O O . CYS A 1 252 ? -3.277 3.186 17.740 1.00 94.94 252 CYS A O 1
ATOM 1929 N N . THR A 1 253 ? -3.716 4.995 16.466 1.00 91.38 253 THR A N 1
ATOM 1930 C CA . THR A 1 253 ? -2.708 4.718 15.435 1.00 91.38 253 THR A CA 1
ATOM 1931 C C . THR A 1 253 ? -2.160 5.993 14.790 1.00 91.38 253 THR A C 1
ATOM 1933 O O . THR A 1 253 ? -2.853 7.003 14.661 1.00 91.38 253 THR A O 1
ATOM 1936 N N . GLY A 1 254 ? -0.906 5.931 14.333 1.00 87.50 254 GLY A N 1
ATOM 1937 C CA . GLY A 1 254 ? -0.274 6.974 13.519 1.00 87.50 254 GLY A CA 1
ATOM 1938 C C . GLY A 1 254 ? -0.713 6.987 12.046 1.00 87.50 254 GLY A C 1
ATOM 1939 O O . GLY A 1 254 ? -0.344 7.907 11.311 1.00 87.50 254 GLY A O 1
ATOM 1940 N N . ASP A 1 255 ? -1.495 5.997 11.606 1.00 85.00 255 ASP A N 1
ATOM 1941 C CA . ASP A 1 255 ? -2.019 5.927 10.238 1.00 85.00 255 ASP A CA 1
ATOM 1942 C C . ASP A 1 255 ? -3.013 7.059 9.931 1.00 85.00 255 ASP A C 1
ATOM 1944 O O . ASP A 1 255 ? -3.453 7.800 10.811 1.00 85.00 255 ASP A O 1
ATOM 1948 N N . ASN A 1 256 ? -3.354 7.234 8.651 1.00 83.56 256 ASN A N 1
ATOM 1949 C CA . ASN A 1 256 ? -4.390 8.189 8.258 1.00 83.56 256 ASN A CA 1
ATOM 1950 C C . ASN A 1 256 ? -5.785 7.744 8.757 1.00 83.56 256 ASN A C 1
ATOM 1952 O O . ASN A 1 256 ? -5.993 6.588 9.134 1.00 83.56 256 ASN A O 1
ATOM 1956 N N . LEU A 1 257 ? -6.736 8.684 8.779 1.00 89.50 257 LEU A N 1
ATOM 1957 C CA . LEU A 1 257 ? -8.072 8.444 9.328 1.00 89.50 257 LEU A CA 1
ATOM 1958 C C . LEU A 1 257 ? -8.831 7.354 8.567 1.00 89.50 257 LEU A C 1
ATOM 1960 O O . LEU A 1 257 ? -9.389 6.460 9.198 1.00 89.50 257 LEU A O 1
ATOM 1964 N N . ASP A 1 258 ? -8.801 7.384 7.237 1.00 84.81 258 ASP A N 1
ATOM 1965 C CA . ASP A 1 258 ? -9.548 6.435 6.409 1.00 84.81 258 ASP A CA 1
ATOM 1966 C C . ASP A 1 258 ? -9.066 4.993 6.610 1.00 84.81 258 ASP A C 1
ATOM 1968 O O . ASP A 1 258 ? -9.877 4.092 6.819 1.00 84.81 258 ASP A O 1
ATOM 1972 N N . THR A 1 259 ? -7.747 4.770 6.647 1.00 81.75 259 THR A N 1
ATOM 1973 C CA . THR A 1 259 ? -7.156 3.459 6.938 1.00 81.75 259 THR A CA 1
ATOM 1974 C C . THR A 1 259 ? -7.488 3.010 8.359 1.00 81.75 259 THR A C 1
ATOM 1976 O O . THR A 1 259 ? -7.888 1.864 8.554 1.00 81.75 259 THR A O 1
ATOM 1979 N N . ALA A 1 260 ? -7.392 3.896 9.355 1.00 89.75 260 ALA A N 1
ATOM 1980 C CA . ALA A 1 260 ? -7.747 3.558 10.733 1.00 89.75 260 ALA A CA 1
ATOM 1981 C C . ALA A 1 260 ? -9.230 3.161 10.860 1.00 89.75 260 ALA A C 1
ATOM 1983 O O . ALA A 1 260 ? -9.563 2.169 11.512 1.00 89.75 260 ALA A O 1
ATOM 1984 N N . VAL A 1 261 ? -10.131 3.883 10.188 1.00 91.94 261 VAL A N 1
ATOM 1985 C CA . VAL A 1 261 ? -11.566 3.567 10.134 1.00 91.94 261 VAL A CA 1
ATOM 1986 C C . VAL A 1 261 ? -11.817 2.244 9.408 1.00 91.94 261 VAL A C 1
ATOM 1988 O O . VAL A 1 261 ? -12.591 1.418 9.886 1.00 91.94 261 VAL A O 1
ATOM 1991 N N . ALA A 1 262 ? -11.159 1.998 8.278 1.00 88.25 262 ALA A N 1
ATOM 1992 C CA . ALA A 1 262 ? -11.337 0.762 7.526 1.00 88.25 262 ALA A CA 1
ATOM 1993 C C . ALA A 1 262 ? -10.859 -0.470 8.322 1.00 88.25 262 ALA A C 1
ATOM 1995 O O . ALA A 1 262 ? -11.590 -1.455 8.435 1.00 88.25 262 ALA A O 1
ATOM 1996 N N . ILE A 1 263 ? -9.690 -0.392 8.967 1.00 89.56 263 ILE A N 1
ATOM 1997 C CA . ILE A 1 263 ? -9.147 -1.487 9.790 1.00 89.56 263 ILE A CA 1
ATOM 1998 C C . ILE A 1 263 ? -9.987 -1.687 11.053 1.00 89.56 263 ILE A C 1
ATOM 2000 O O . ILE A 1 263 ? -10.311 -2.816 11.411 1.00 89.56 263 ILE A O 1
ATOM 2004 N N . SER A 1 264 ? -10.410 -0.610 11.716 1.00 93.81 264 SER A N 1
ATOM 2005 C CA . SER A 1 264 ? -11.265 -0.718 12.905 1.00 93.81 264 SER A CA 1
ATOM 2006 C C . SER A 1 264 ? -12.642 -1.311 12.596 1.00 93.81 264 SER A C 1
ATOM 2008 O O . SER A 1 264 ? -13.180 -2.019 13.446 1.00 93.81 264 SER A O 1
ATOM 2010 N N . ARG A 1 265 ? -13.194 -1.108 11.390 1.00 93.38 265 ARG A N 1
ATOM 2011 C CA . ARG A 1 265 ? -14.399 -1.821 10.925 1.00 93.38 265 ARG A CA 1
ATOM 2012 C C . ARG A 1 265 ? -14.148 -3.317 10.782 1.00 93.38 265 A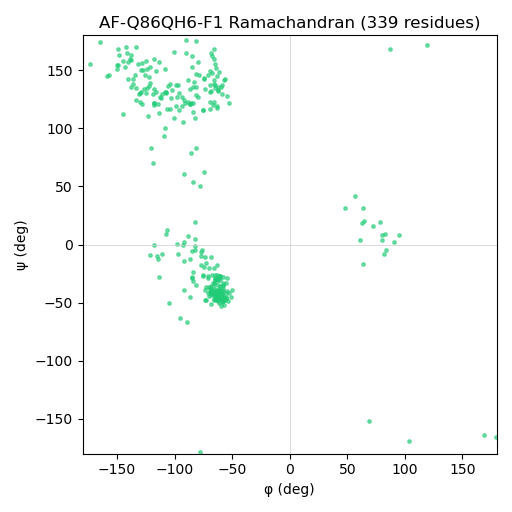RG A C 1
ATOM 2014 O O . ARG A 1 265 ? -14.944 -4.101 11.286 1.00 93.38 265 ARG A O 1
ATOM 2021 N N . GLN A 1 266 ? -13.037 -3.706 10.155 1.00 90.69 266 GLN A N 1
ATOM 2022 C CA . GLN A 1 266 ? -12.657 -5.118 10.008 1.00 90.69 266 GLN A CA 1
ATOM 2023 C C . GLN A 1 266 ? -12.444 -5.800 11.373 1.00 90.69 266 GLN A C 1
ATOM 2025 O O . GLN A 1 266 ? -12.830 -6.952 11.550 1.00 90.69 266 GLN A O 1
ATOM 2030 N N . CYS A 1 267 ? -11.910 -5.078 12.366 1.00 92.81 267 CYS A N 1
ATOM 2031 C CA . CYS A 1 267 ? -11.785 -5.567 13.744 1.00 92.81 267 CYS A CA 1
ATOM 2032 C C . CYS A 1 267 ? -13.115 -5.631 14.521 1.00 92.81 267 CYS A C 1
ATOM 2034 O O . CYS A 1 267 ? -13.141 -6.212 15.600 1.00 92.81 267 CYS A O 1
ATOM 2036 N N . GLY A 1 268 ? -14.188 -4.977 14.056 1.00 94.81 268 GLY A N 1
ATOM 2037 C CA . GLY A 1 268 ? -15.432 -4.790 14.824 1.00 94.81 268 GLY A CA 1
ATOM 2038 C C . GLY A 1 268 ? -15.394 -3.657 15.870 1.00 94.81 268 GLY A C 1
ATOM 2039 O O . GLY A 1 268 ? -16.338 -3.480 16.648 1.00 94.81 268 GLY A O 1
ATOM 2040 N N . ILE A 1 269 ? -14.328 -2.852 15.882 1.00 96.94 269 ILE A N 1
ATOM 2041 C CA . ILE A 1 269 ? -14.145 -1.716 16.799 1.00 96.94 269 ILE A CA 1
ATOM 2042 C C . ILE A 1 269 ? -15.058 -0.552 16.405 1.00 96.94 269 ILE A C 1
ATOM 2044 O O . ILE A 1 269 ? -15.765 -0.025 17.254 1.00 96.94 269 ILE A O 1
ATOM 2048 N N . TYR A 1 270 ? -15.086 -0.181 15.123 1.00 96.94 270 TYR A N 1
ATOM 2049 C CA . TYR A 1 270 ? -15.842 0.977 14.639 1.00 96.94 270 TYR A CA 1
ATOM 2050 C C . TYR A 1 270 ? -17.088 0.567 13.853 1.00 96.94 270 TYR A C 1
ATOM 2052 O O . TYR A 1 270 ? -17.010 -0.204 12.896 1.00 96.94 270 TYR A O 1
ATOM 2060 N N . ASN A 1 271 ? -18.230 1.163 14.189 1.00 94.69 271 ASN A N 1
ATOM 2061 C CA . ASN A 1 271 ? -19.470 1.076 13.431 1.00 94.69 271 ASN A CA 1
ATOM 2062 C C . ASN A 1 271 ? -20.233 2.406 13.496 1.00 94.69 271 ASN A C 1
ATOM 2064 O O . ASN A 1 271 ? -20.804 2.778 14.522 1.00 94.69 271 ASN A O 1
ATOM 2068 N N . ARG A 1 272 ? -20.329 3.083 12.350 1.00 91.31 272 ARG A N 1
ATOM 2069 C CA . ARG A 1 272 ? -21.029 4.368 12.232 1.00 91.31 272 ARG A CA 1
ATOM 2070 C C . ARG A 1 272 ? -22.499 4.293 12.662 1.00 91.31 272 ARG A C 1
ATOM 2072 O O . ARG A 1 272 ? -23.009 5.258 13.216 1.00 91.31 272 ARG A O 1
ATOM 2079 N N . LEU A 1 273 ? -23.170 3.158 12.451 1.00 92.50 273 LEU A N 1
ATOM 2080 C CA . LEU A 1 273 ? -24.576 2.971 12.828 1.00 92.50 273 LEU A CA 1
ATOM 2081 C C . LEU A 1 273 ? -24.779 2.899 14.350 1.00 92.50 273 LEU A C 1
ATOM 2083 O O . LEU A 1 273 ? -25.880 3.160 14.821 1.00 92.50 273 LEU A O 1
ATOM 2087 N N . ARG A 1 274 ? -23.725 2.594 15.126 1.00 91.94 274 ARG A N 1
ATOM 2088 C CA . ARG A 1 274 ? -23.744 2.656 16.601 1.00 91.94 274 ARG A CA 1
ATOM 2089 C C . ARG A 1 274 ? -23.517 4.073 17.146 1.00 91.94 274 ARG A C 1
ATOM 2091 O O . ARG A 1 274 ? -23.582 4.274 18.357 1.00 91.94 274 ARG A O 1
ATOM 2098 N N . GLY A 1 275 ? -23.245 5.043 16.268 1.00 93.62 275 GLY A N 1
ATOM 2099 C CA . GLY A 1 275 ? -22.820 6.389 16.650 1.00 93.62 275 GLY A CA 1
ATOM 2100 C C . GLY A 1 275 ? -21.344 6.475 17.049 1.00 93.62 275 GLY A C 1
ATOM 2101 O O . GLY A 1 275 ? -20.965 7.421 17.730 1.00 93.62 275 GLY A O 1
ATOM 2102 N N . ASP A 1 276 ? -20.523 5.496 16.654 1.00 97.19 276 ASP A N 1
ATOM 2103 C CA . ASP A 1 276 ? -19.090 5.478 16.953 1.00 97.19 276 ASP A CA 1
ATOM 2104 C C . ASP A 1 276 ? -18.371 6.649 16.255 1.00 97.19 276 ASP A C 1
ATOM 2106 O O . ASP A 1 276 ? -18.596 6.935 15.071 1.00 97.19 276 ASP A O 1
ATOM 2110 N N . VAL A 1 277 ? -17.464 7.306 16.981 1.00 97.50 277 VAL A N 1
ATOM 2111 C CA . VAL A 1 277 ? -16.703 8.474 16.519 1.00 97.50 277 VAL A CA 1
ATOM 2112 C C . VAL A 1 277 ? -15.255 8.081 16.222 1.00 97.50 277 VAL A C 1
ATOM 2114 O O . VAL A 1 277 ? -14.606 7.352 16.978 1.00 97.50 277 VAL A O 1
ATOM 2117 N N . ALA A 1 278 ? -14.749 8.590 15.101 1.00 97.38 278 ALA A N 1
ATOM 2118 C CA . ALA A 1 278 ? -13.357 8.495 14.686 1.00 97.38 278 ALA A CA 1
ATOM 2119 C C . ALA A 1 278 ? -12.841 9.903 14.379 1.00 97.38 278 ALA A C 1
ATOM 2121 O O . ALA A 1 278 ? -13.525 10.659 13.692 1.00 97.38 278 ALA A O 1
ATOM 2122 N N . MET A 1 279 ? -11.656 10.248 14.876 1.00 97.25 279 MET A N 1
ATOM 2123 C CA . MET A 1 279 ? -11.035 11.553 14.636 1.00 97.25 279 MET A CA 1
ATOM 2124 C C . MET A 1 279 ? -9.510 11.447 14.631 1.00 97.25 279 MET A C 1
ATOM 2126 O O . MET A 1 279 ? -8.928 10.426 15.002 1.00 97.25 279 MET A O 1
ATOM 2130 N N . THR A 1 280 ? -8.844 12.502 14.190 1.00 97.31 280 THR A N 1
ATOM 2131 C CA . THR A 1 280 ? -7.390 12.628 14.257 1.00 97.31 280 THR A CA 1
ATOM 2132 C C . THR A 1 280 ? -6.925 13.038 15.656 1.00 97.31 280 THR A C 1
ATOM 2134 O O . THR A 1 280 ? -7.657 13.678 16.410 1.00 97.31 280 THR A O 1
ATOM 2137 N N . GLY A 1 281 ? -5.670 12.736 15.997 1.00 96.25 281 GLY A N 1
ATOM 2138 C CA . GLY A 1 281 ? -5.051 13.189 17.247 1.00 96.25 281 GLY A CA 1
ATOM 2139 C C . GLY A 1 281 ? -5.058 14.714 17.386 1.00 96.25 281 GLY A C 1
ATOM 2140 O O . GLY A 1 281 ? -5.291 15.233 18.471 1.00 96.25 281 GLY A O 1
ATOM 2141 N N . LYS A 1 282 ? -4.910 15.450 16.272 1.00 96.38 282 LYS A N 1
ATOM 2142 C CA . LYS A 1 282 ? -5.030 16.917 16.259 1.00 96.38 282 LYS A CA 1
ATOM 2143 C C . LYS A 1 282 ? -6.422 17.377 16.699 1.00 96.38 282 LYS A C 1
ATOM 2145 O O . LYS A 1 282 ? -6.506 18.239 17.565 1.00 96.38 282 LYS A O 1
ATOM 2150 N N . GLU A 1 283 ? -7.481 16.818 16.114 1.00 97.06 283 GLU A N 1
ATOM 2151 C CA . GLU A 1 283 ? -8.868 17.158 16.466 1.00 97.06 283 GLU A CA 1
ATOM 2152 C C . GLU A 1 283 ? -9.166 16.815 17.927 1.00 97.06 283 GLU A C 1
ATOM 2154 O O . GLU A 1 283 ? -9.703 17.648 18.651 1.00 97.06 283 GLU A O 1
ATOM 2159 N N . PHE A 1 284 ? -8.736 15.636 18.384 1.00 97.50 284 PHE A N 1
ATOM 2160 C CA . PHE A 1 284 ? -8.886 15.231 19.780 1.00 97.50 284 PHE A CA 1
ATOM 2161 C C . PHE A 1 284 ? -8.193 16.199 20.745 1.00 97.50 284 PHE A C 1
ATOM 2163 O O . PHE A 1 284 ? -8.816 16.662 21.697 1.00 97.50 284 PHE A O 1
ATOM 2170 N N . ARG A 1 285 ? -6.924 16.550 20.492 1.00 95.94 285 ARG A N 1
ATOM 2171 C CA . ARG A 1 285 ? -6.194 17.521 21.322 1.00 95.94 285 ARG A CA 1
ATOM 2172 C C . ARG A 1 285 ? -6.904 18.866 21.387 1.00 95.94 285 ARG A C 1
ATOM 2174 O O . ARG A 1 285 ? -7.006 19.427 22.470 1.00 95.94 285 ARG A O 1
ATOM 2181 N N . SER A 1 286 ? -7.384 19.372 20.251 1.00 95.75 286 SER A N 1
ATOM 2182 C CA . SER A 1 286 ? -8.139 20.627 20.211 1.00 95.75 286 SER A CA 1
ATOM 2183 C C . SER A 1 286 ? -9.392 20.551 21.083 1.00 95.75 286 SER A C 1
ATOM 2185 O O . SER A 1 286 ? -9.584 21.426 21.917 1.00 95.75 286 SER A O 1
ATOM 2187 N N . LEU A 1 287 ? -10.172 19.467 20.987 1.00 95.56 287 LEU A N 1
ATOM 2188 C CA . LEU A 1 287 ? -11.344 19.264 21.848 1.00 95.56 287 LEU A CA 1
ATOM 2189 C C . LEU A 1 287 ? -10.984 19.244 23.337 1.00 95.56 287 LEU A C 1
ATOM 2191 O O . LEU A 1 287 ? -11.703 19.826 24.145 1.00 95.56 287 LEU A O 1
ATOM 2195 N N . VAL A 1 288 ? -9.877 18.593 23.704 1.00 95.06 288 VAL A N 1
ATOM 2196 C CA . VAL A 1 288 ? -9.417 18.565 25.097 1.00 95.06 288 VAL A CA 1
ATOM 2197 C C . VAL A 1 288 ? -8.996 19.956 25.560 1.00 95.06 288 VAL A C 1
ATOM 2199 O O . VAL A 1 288 ? -9.416 20.375 26.631 1.00 95.06 288 VAL A O 1
ATOM 2202 N N . TYR A 1 289 ? -8.202 20.691 24.780 1.00 94.50 289 TYR A N 1
ATOM 2203 C CA . TYR A 1 289 ? -7.744 22.031 25.163 1.00 94.50 289 TYR A CA 1
ATOM 2204 C C . TYR A 1 289 ? -8.881 23.049 25.260 1.00 94.50 289 TYR A C 1
ATOM 2206 O O . TYR A 1 289 ? -8.857 23.885 26.159 1.00 94.50 289 TYR A O 1
ATOM 2214 N N . ASP A 1 290 ? -9.897 22.942 24.405 1.00 92.94 290 ASP A N 1
ATOM 2215 C CA . ASP A 1 290 ? -11.084 23.798 24.466 1.00 92.94 290 ASP A CA 1
ATOM 2216 C C . ASP A 1 290 ? -11.979 23.466 25.677 1.00 92.94 290 ASP A C 1
ATOM 2218 O O . ASP A 1 290 ? -12.719 24.322 26.180 1.00 92.94 290 ASP A O 1
ATOM 2222 N N . ALA A 1 291 ? -11.937 22.217 26.152 1.00 91.69 291 ALA A N 1
ATOM 2223 C CA . ALA A 1 291 ? -12.765 21.751 27.257 1.00 91.69 291 ALA A CA 1
ATOM 2224 C C . ALA A 1 291 ? -12.106 21.891 28.635 1.00 91.69 291 ALA A C 1
ATOM 2226 O O . ALA A 1 291 ? -12.776 22.232 29.615 1.00 91.69 291 ALA A O 1
ATOM 2227 N N . TYR A 1 292 ? -10.804 21.626 28.719 1.00 88.88 292 TYR A N 1
ATOM 2228 C CA . TYR A 1 292 ? -10.086 21.488 29.977 1.00 88.88 292 TYR A CA 1
ATOM 2229 C C . TYR A 1 292 ? -10.112 22.782 30.802 1.00 88.88 292 TYR A C 1
ATOM 2231 O O . TYR A 1 292 ? -9.913 23.881 30.291 1.00 88.88 292 TYR A O 1
ATOM 2239 N N . GLY A 1 293 ? -10.363 22.651 32.106 1.00 88.50 293 GLY A N 1
ATOM 2240 C CA . GLY A 1 293 ? -10.484 23.787 33.028 1.00 88.50 293 GLY A CA 1
ATOM 2241 C C . GLY A 1 293 ? -11.869 24.448 33.070 1.00 88.50 293 GLY A C 1
ATOM 2242 O O . GLY A 1 293 ? -12.089 25.311 33.916 1.00 88.50 293 GLY A O 1
ATOM 2243 N N . SER A 1 294 ? -12.822 24.026 32.230 1.00 93.75 294 SER A N 1
ATOM 2244 C CA . SER A 1 294 ? -14.209 24.508 32.249 1.00 93.75 294 SER A CA 1
ATOM 2245 C C . SER A 1 294 ? -15.193 23.354 32.420 1.00 93.75 294 SER A C 1
ATOM 2247 O O . SER A 1 294 ? -15.415 22.576 31.493 1.00 93.75 294 SER A O 1
ATOM 2249 N N . SER A 1 295 ? -15.856 23.268 33.579 1.00 91.06 295 SER A N 1
ATOM 2250 C CA . SER A 1 295 ? -16.844 22.211 33.849 1.00 91.06 295 SER A CA 1
ATOM 2251 C C . SER A 1 295 ? -17.945 22.156 32.784 1.00 91.06 295 SER A C 1
ATOM 2253 O O . SER A 1 295 ? -18.316 21.077 32.333 1.00 91.06 295 SER A O 1
ATOM 2255 N N . ALA A 1 296 ? -18.416 23.315 32.311 1.00 93.56 296 ALA A N 1
ATOM 2256 C CA . ALA A 1 296 ? -19.457 23.392 31.287 1.00 93.56 296 ALA A CA 1
ATOM 2257 C C . ALA A 1 296 ? -19.005 22.857 29.916 1.00 93.56 296 ALA A C 1
ATOM 2259 O O . ALA A 1 296 ? -19.821 22.307 29.175 1.00 93.56 296 ALA A O 1
ATOM 2260 N N . ASN A 1 297 ? -17.726 23.012 29.559 1.00 93.19 297 ASN A N 1
ATOM 2261 C CA . ASN A 1 297 ? -17.205 22.456 28.310 1.00 93.19 297 ASN A CA 1
ATOM 2262 C C . ASN A 1 297 ? -16.865 20.969 28.459 1.00 93.19 297 ASN A C 1
ATOM 2264 O O . ASN A 1 297 ? -17.104 20.204 27.526 1.00 93.19 297 ASN A O 1
ATOM 2268 N N . MET A 1 298 ? -16.393 20.544 29.634 1.00 94.38 298 MET A N 1
ATOM 2269 C CA . MET A 1 298 ? -16.164 19.128 29.931 1.00 94.38 298 MET A CA 1
ATOM 2270 C C . MET A 1 298 ? -17.458 18.311 29.806 1.00 94.38 298 MET A C 1
ATOM 2272 O O . MET A 1 298 ? -17.444 17.265 29.163 1.00 94.38 298 MET A O 1
ATOM 2276 N N . GLU A 1 299 ? -18.601 18.829 30.275 1.00 94.25 299 GLU A N 1
ATOM 2277 C CA . GLU A 1 299 ? -19.919 18.190 30.080 1.00 94.25 299 GLU A CA 1
ATOM 2278 C C . GLU A 1 299 ? -20.295 17.974 28.602 1.00 94.25 299 GLU A C 1
ATOM 2280 O O . GLU A 1 299 ? -21.003 17.026 28.267 1.00 94.25 299 GLU A O 1
ATOM 2285 N N . LYS A 1 300 ? -19.789 18.808 27.685 1.00 93.56 300 LYS A N 1
ATOM 2286 C CA . LYS A 1 300 ? -19.979 18.628 26.233 1.00 93.56 300 LYS A CA 1
ATOM 2287 C C . LYS A 1 300 ? -18.953 17.676 25.619 1.00 93.56 300 LYS A C 1
ATOM 2289 O O . LYS A 1 300 ? -19.243 17.030 24.616 1.00 93.56 300 LYS A O 1
ATOM 2294 N N . PHE A 1 301 ? -17.759 17.603 26.201 1.00 95.56 301 PHE A N 1
ATOM 2295 C CA . PHE A 1 301 ? -16.674 16.735 25.754 1.00 95.56 301 PHE A CA 1
ATOM 2296 C C . PHE A 1 301 ? -16.938 15.263 26.091 1.00 95.56 301 PHE A C 1
ATOM 2298 O O . PHE A 1 301 ? -16.684 14.395 25.255 1.00 95.56 301 PHE A O 1
ATOM 2305 N N . TRP A 1 302 ? -17.497 14.968 27.270 1.00 95.88 302 TRP A N 1
ATOM 2306 C CA . TRP A 1 302 ? -17.678 13.585 27.719 1.00 95.88 302 TRP A CA 1
ATOM 2307 C C . TRP A 1 302 ? -18.485 12.701 26.765 1.00 95.88 302 TRP A C 1
ATOM 2309 O O . TRP A 1 302 ? -17.976 11.641 26.404 1.00 95.88 302 TRP A O 1
ATOM 2319 N N . PRO A 1 303 ? -19.655 13.120 26.246 1.00 95.38 303 PRO A N 1
ATOM 2320 C CA . PRO A 1 303 ? -20.408 12.295 25.302 1.00 95.38 303 PRO A CA 1
ATOM 2321 C C . PRO A 1 303 ? -19.635 11.984 24.010 1.00 95.38 303 PRO A C 1
ATOM 2323 O O . PRO A 1 303 ? -19.863 10.947 23.385 1.00 95.38 303 PRO A O 1
ATOM 2326 N N . ILE A 1 304 ? -18.715 12.868 23.602 1.00 95.88 304 ILE A N 1
ATOM 2327 C CA . ILE A 1 304 ? -17.845 12.652 22.440 1.00 95.88 304 ILE A CA 1
ATOM 2328 C C . ILE A 1 304 ? -16.792 11.592 22.777 1.00 95.88 304 ILE A C 1
ATOM 2330 O O . ILE A 1 304 ? -16.613 10.650 22.005 1.00 95.88 304 ILE A O 1
ATOM 2334 N N . LEU A 1 305 ? -16.126 11.717 23.931 1.00 96.25 305 LEU A N 1
ATOM 2335 C CA . LEU A 1 305 ? -15.125 10.756 24.406 1.00 96.25 305 LEU A CA 1
ATOM 2336 C C . LEU A 1 305 ? -15.723 9.352 24.605 1.00 96.25 305 LEU A C 1
ATOM 2338 O O . LEU A 1 305 ? -15.112 8.353 24.213 1.00 96.25 305 LEU A O 1
ATOM 2342 N N . ASP A 1 306 ? -16.941 9.276 25.144 1.00 94.75 306 ASP A N 1
ATOM 2343 C CA . ASP A 1 306 ? -17.665 8.024 25.375 1.00 94.75 306 ASP A CA 1
ATOM 2344 C C . ASP A 1 306 ? -17.899 7.266 24.053 1.00 94.75 306 ASP A C 1
ATOM 2346 O O . ASP A 1 306 ? -17.787 6.040 24.004 1.00 94.75 306 ASP A O 1
ATOM 2350 N N . ARG A 1 307 ? -18.145 7.992 22.951 1.00 95.62 307 ARG A N 1
ATOM 2351 C CA . ARG A 1 307 ? -18.364 7.432 21.603 1.00 95.62 307 ARG A CA 1
ATOM 2352 C C . ARG A 1 307 ? -17.099 7.307 20.758 1.00 95.62 307 ARG A C 1
ATOM 2354 O O . ARG A 1 307 ? -17.123 6.645 19.719 1.00 95.62 307 ARG A O 1
ATOM 2361 N N . MET A 1 308 ? -16.001 7.942 21.153 1.00 96.81 308 MET A N 1
ATOM 2362 C CA . MET A 1 308 ? -14.757 7.925 20.396 1.00 96.81 308 MET A CA 1
ATOM 2363 C C . MET A 1 308 ? -14.044 6.581 20.547 1.00 96.81 308 MET A C 1
ATOM 2365 O O . MET A 1 308 ? -13.575 6.224 21.628 1.00 96.81 308 MET A O 1
ATOM 2369 N N . VAL A 1 309 ? -13.912 5.856 19.433 1.00 97.50 309 VAL A N 1
ATOM 2370 C CA . VAL A 1 309 ? -13.278 4.525 19.390 1.00 97.50 309 VAL A CA 1
ATOM 2371 C C . VAL A 1 309 ? -12.080 4.444 18.449 1.00 97.50 309 VAL A C 1
ATOM 2373 O O . VAL A 1 309 ? -11.356 3.451 18.479 1.00 97.50 309 VAL A O 1
ATOM 2376 N N . VAL A 1 310 ? -11.834 5.475 17.634 1.00 97.62 310 VAL A N 1
ATOM 2377 C CA . VAL A 1 310 ? -10.663 5.547 16.749 1.00 97.62 310 VAL A CA 1
ATOM 2378 C C . VAL A 1 310 ? -9.991 6.912 16.853 1.00 97.62 310 VAL A C 1
ATOM 2380 O O . VAL A 1 310 ? -10.612 7.941 16.587 1.00 97.62 310 VAL A O 1
ATOM 2383 N N . MET A 1 311 ? -8.697 6.900 17.168 1.00 97.50 311 MET A N 1
ATOM 2384 C CA . MET A 1 311 ? -7.792 8.035 17.035 1.00 97.50 311 MET A CA 1
ATOM 2385 C C . MET A 1 311 ? -6.744 7.739 15.959 1.00 97.50 311 MET A C 1
ATOM 2387 O O . MET A 1 311 ? -5.901 6.858 16.129 1.00 97.50 311 MET A O 1
ATOM 2391 N N . ALA A 1 312 ? -6.787 8.476 14.855 1.00 94.88 312 ALA A N 1
ATOM 2392 C CA . ALA A 1 312 ? -5.816 8.375 13.767 1.00 94.88 312 ALA A CA 1
ATOM 2393 C C . ALA A 1 312 ? -4.769 9.492 13.839 1.00 94.88 312 ALA A C 1
ATOM 2395 O O . ALA A 1 312 ? -4.966 10.487 14.534 1.00 94.88 312 ALA A O 1
ATOM 2396 N N . ARG A 1 313 ? -3.661 9.375 13.097 1.00 92.50 313 ARG A N 1
ATOM 2397 C CA . ARG A 1 313 ? -2.547 10.345 13.103 1.00 92.50 313 ARG A CA 1
ATOM 2398 C C . ARG A 1 313 ? -2.094 10.723 14.525 1.00 92.50 313 ARG A C 1
ATOM 2400 O O . ARG A 1 313 ? -1.678 11.858 14.752 1.00 92.50 313 ARG A O 1
ATOM 2407 N N . SER A 1 314 ? -2.214 9.798 15.480 1.00 92.56 314 SER A N 1
ATOM 2408 C CA . SER A 1 314 ? -1.926 10.058 16.890 1.00 92.56 314 SER A CA 1
ATOM 2409 C C . SER A 1 314 ? -0.422 10.159 17.124 1.00 92.56 314 SER A C 1
ATOM 2411 O O . SER A 1 314 ? 0.332 9.287 16.685 1.00 92.56 314 SER A O 1
ATOM 2413 N N . GLN A 1 315 ? 0.001 11.174 17.865 1.00 92.00 315 GLN A N 1
ATOM 2414 C CA . GLN A 1 315 ? 1.339 11.282 18.442 1.00 92.00 315 GLN A CA 1
ATOM 2415 C C . GLN A 1 315 ? 1.407 10.528 19.784 1.00 92.00 315 GLN A C 1
ATOM 2417 O O . GLN A 1 315 ? 0.359 10.276 20.382 1.00 92.00 315 GLN A O 1
ATOM 2422 N N . PRO A 1 316 ? 2.608 10.199 20.304 1.00 90.75 316 PRO A N 1
ATOM 2423 C CA . PRO A 1 316 ? 2.741 9.536 21.608 1.00 90.75 316 PRO A CA 1
ATOM 2424 C C . PRO A 1 316 ? 2.004 10.270 22.739 1.00 90.75 316 PRO A C 1
ATOM 2426 O O . PRO A 1 316 ? 1.278 9.663 23.525 1.00 90.75 316 PRO A O 1
ATOM 2429 N N . LEU A 1 317 ? 2.101 11.604 22.753 1.00 92.31 317 LEU A N 1
ATOM 2430 C CA . LEU A 1 317 ? 1.409 12.450 23.728 1.00 92.31 317 LEU A CA 1
ATOM 2431 C C . LEU A 1 317 ? -0.121 12.389 23.599 1.00 92.31 317 LEU A C 1
ATOM 2433 O O . LEU A 1 317 ? -0.813 12.500 24.606 1.00 92.31 317 LEU A O 1
ATOM 2437 N N . ASP A 1 318 ? -0.668 12.145 22.403 1.00 94.69 318 ASP A N 1
ATOM 2438 C CA . ASP A 1 318 ? -2.122 12.014 22.215 1.00 94.69 318 ASP A CA 1
ATOM 2439 C C . ASP A 1 318 ? -2.660 10.753 22.878 1.00 94.69 318 ASP A C 1
ATOM 2441 O O . ASP A 1 318 ? -3.748 10.760 23.454 1.00 94.69 318 ASP A O 1
ATOM 2445 N N . LYS A 1 319 ? -1.881 9.666 22.821 1.00 94.12 319 LYS A N 1
ATOM 2446 C CA . LYS A 1 319 ? -2.233 8.401 23.471 1.00 94.12 319 LYS A CA 1
ATOM 2447 C C . LYS A 1 319 ? -2.273 8.577 24.985 1.00 94.12 319 LYS A C 1
ATOM 2449 O O . LYS A 1 319 ? -3.234 8.153 25.619 1.00 94.12 319 LYS A O 1
ATOM 2454 N N . GLN A 1 320 ? -1.259 9.240 25.546 1.00 94.56 320 GLN A N 1
ATOM 2455 C CA . GLN A 1 320 ? -1.218 9.566 26.972 1.00 94.56 320 GLN A CA 1
ATOM 2456 C C . GLN A 1 320 ? -2.390 10.466 27.374 1.00 94.56 320 GLN A C 1
ATOM 2458 O O . GLN A 1 320 ? -3.052 10.197 28.375 1.00 94.56 320 GLN A O 1
ATOM 2463 N N . LEU A 1 321 ? -2.693 11.489 26.568 1.00 96.25 321 LEU A N 1
ATOM 2464 C CA . LEU A 1 321 ? -3.805 12.399 26.824 1.00 96.25 321 LEU A CA 1
ATOM 2465 C C . LEU A 1 321 ? -5.157 11.675 26.810 1.00 96.25 321 LEU A C 1
ATOM 2467 O O . LEU A 1 321 ? -5.986 11.926 27.679 1.00 96.25 321 LEU A O 1
ATOM 2471 N N . LEU A 1 322 ? -5.375 10.746 25.873 1.00 96.69 322 LEU A N 1
ATOM 2472 C CA . LEU A 1 322 ? -6.589 9.927 25.844 1.00 96.69 322 LEU A CA 1
ATOM 2473 C C . LEU A 1 322 ? -6.746 9.100 27.121 1.00 96.69 322 LEU A C 1
ATOM 2475 O O . LEU A 1 322 ? -7.825 9.082 27.708 1.00 96.69 322 LEU A O 1
ATOM 2479 N N . VAL A 1 323 ? -5.672 8.430 27.549 1.00 96.31 323 VAL A N 1
ATOM 2480 C CA . VAL A 1 323 ? -5.670 7.627 28.780 1.00 96.31 323 VAL A CA 1
ATOM 2481 C C . VAL A 1 323 ? -5.998 8.506 29.986 1.00 96.31 323 VAL A C 1
ATOM 2483 O O . VAL A 1 323 ? -6.878 8.151 30.763 1.00 96.31 323 VAL A O 1
ATOM 2486 N N . LEU A 1 324 ? -5.367 9.680 30.097 1.00 95.94 324 LEU A N 1
ATOM 2487 C CA . LEU A 1 324 ? -5.633 10.641 31.169 1.00 95.94 324 LEU A CA 1
ATOM 2488 C C . LEU A 1 324 ? -7.110 11.062 31.199 1.00 95.94 324 LEU A C 1
ATOM 2490 O O . LEU A 1 324 ? -7.731 11.025 32.257 1.00 95.94 324 LEU A O 1
ATOM 2494 N N . MET A 1 325 ? -7.688 11.428 30.051 1.00 96.50 325 MET A N 1
ATOM 2495 C CA . MET A 1 325 ? -9.089 11.862 29.974 1.00 96.50 325 MET A CA 1
ATOM 2496 C C . MET A 1 325 ? -10.070 10.746 30.356 1.00 96.50 325 MET A C 1
ATOM 2498 O O . MET A 1 325 ? -11.048 11.007 31.052 1.00 96.50 325 MET A O 1
ATOM 2502 N N . LEU A 1 326 ? -9.799 9.502 29.950 1.00 96.75 326 LEU A N 1
ATOM 2503 C CA . LEU A 1 326 ? -10.607 8.343 30.342 1.00 96.75 326 LEU A CA 1
ATOM 2504 C C . LEU A 1 326 ? -10.500 8.068 31.850 1.00 96.75 326 LEU A C 1
ATOM 2506 O O . LEU A 1 326 ? -11.515 7.870 32.511 1.00 96.75 326 LEU A O 1
ATOM 2510 N N . MET A 1 327 ? -9.294 8.138 32.419 1.00 96.38 327 MET A N 1
ATOM 2511 C CA . MET A 1 327 ? -9.096 7.994 33.866 1.00 96.38 327 MET A CA 1
ATOM 2512 C C . MET A 1 327 ? -9.801 9.105 34.655 1.00 96.38 327 MET A C 1
ATOM 2514 O O . MET A 1 327 ? -10.423 8.832 35.677 1.00 96.38 327 MET A O 1
ATOM 2518 N N . MET A 1 328 ? -9.775 10.350 34.163 1.00 94.31 328 MET A N 1
ATOM 2519 C CA . MET A 1 328 ? -10.528 11.464 34.757 1.00 94.31 328 MET A CA 1
ATOM 2520 C C . MET A 1 328 ? -12.046 11.254 34.701 1.00 94.31 328 MET A C 1
ATOM 2522 O O . MET A 1 328 ? -12.759 11.728 35.581 1.00 94.31 328 MET A O 1
ATOM 2526 N N . ARG A 1 329 ? -12.541 10.531 33.691 1.00 93.88 329 ARG A N 1
ATOM 2527 C CA . ARG A 1 329 ? -13.948 10.121 33.573 1.00 93.88 329 ARG A CA 1
ATOM 2528 C C . ARG A 1 329 ? -14.312 8.955 34.508 1.00 93.88 329 ARG A C 1
ATOM 2530 O O . ARG A 1 329 ? -15.486 8.616 34.608 1.00 93.88 329 ARG A O 1
ATOM 2537 N N . GLY A 1 330 ? -13.336 8.390 35.225 1.00 95.00 330 GLY A N 1
ATOM 2538 C CA . GLY A 1 330 ? -13.516 7.293 36.180 1.00 95.00 330 GLY A CA 1
ATOM 2539 C C . GLY A 1 330 ? -13.269 5.899 35.598 1.00 95.00 330 GLY A C 1
ATOM 2540 O O . GLY A 1 330 ? -13.536 4.907 36.272 1.00 95.00 330 GLY A O 1
ATOM 2541 N N . GLU A 1 331 ? -12.762 5.805 34.368 1.00 96.06 331 GLU A N 1
ATOM 2542 C CA . GLU A 1 331 ? -12.508 4.528 33.699 1.00 96.06 331 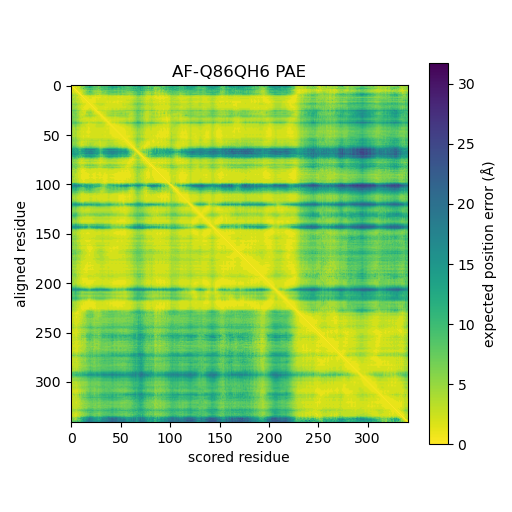GLU A CA 1
ATOM 2543 C C . GLU A 1 331 ? -11.185 3.892 34.146 1.00 96.06 331 GLU A C 1
ATOM 2545 O O . GLU A 1 331 ? -10.177 4.572 34.361 1.00 96.06 331 GLU A O 1
ATOM 2550 N N . VAL A 1 332 ? -11.151 2.557 34.188 1.00 96.12 332 VAL A N 1
ATOM 2551 C CA . VAL A 1 332 ? -9.908 1.784 34.331 1.00 96.12 332 VAL A CA 1
ATOM 2552 C C . VAL A 1 332 ? -9.409 1.399 32.942 1.00 96.12 332 VAL A C 1
ATOM 2554 O O . VAL A 1 332 ? -10.090 0.697 32.196 1.00 96.12 332 VAL A O 1
ATOM 2557 N N . VAL A 1 333 ? -8.208 1.856 32.582 1.00 96.12 333 VAL A N 1
ATOM 2558 C CA . VAL A 1 333 ? -7.693 1.760 31.209 1.00 96.12 333 VAL A CA 1
ATOM 2559 C C . VAL A 1 333 ? -6.503 0.807 31.131 1.00 96.12 333 VAL A C 1
ATOM 2561 O O . VAL A 1 333 ? -5.504 0.987 31.822 1.00 96.12 333 VAL A O 1
ATOM 2564 N N . ALA A 1 334 ? -6.584 -0.172 30.228 1.00 95.12 334 ALA A N 1
ATOM 2565 C CA . ALA A 1 334 ? -5.450 -0.993 29.809 1.00 95.12 334 ALA A CA 1
ATOM 2566 C C . ALA A 1 334 ? -4.962 -0.552 28.422 1.00 95.12 334 ALA A C 1
ATOM 2568 O O . ALA A 1 334 ? -5.767 -0.298 27.523 1.00 95.12 334 ALA A O 1
ATOM 2569 N N . VAL A 1 335 ? -3.643 -0.485 28.232 1.00 92.69 335 VAL A N 1
ATOM 2570 C CA . VAL A 1 335 ? -3.017 -0.071 26.967 1.00 92.69 335 VAL A CA 1
ATOM 2571 C C . VAL A 1 335 ? -2.178 -1.216 26.411 1.00 92.69 335 VAL A C 1
ATOM 2573 O O . VAL A 1 335 ? -1.401 -1.834 27.132 1.00 92.69 335 VAL A O 1
ATOM 2576 N N . THR A 1 336 ? -2.321 -1.484 25.113 1.00 89.44 336 THR A N 1
ATOM 2577 C CA . THR A 1 336 ? -1.523 -2.469 24.371 1.00 89.44 336 THR A CA 1
ATOM 2578 C C . THR A 1 336 ? -0.800 -1.794 23.205 1.00 89.44 336 THR A C 1
ATOM 2580 O O . THR A 1 336 ? -1.377 -0.949 22.509 1.00 89.44 336 THR A O 1
ATOM 2583 N N . GLY A 1 337 ? 0.459 -2.161 22.977 1.00 81.88 337 GLY A N 1
ATOM 2584 C CA . GLY A 1 337 ? 1.288 -1.649 21.886 1.00 81.88 337 GLY A CA 1
ATOM 2585 C C . GLY A 1 337 ? 2.622 -2.387 21.801 1.00 81.88 337 GLY A C 1
ATOM 2586 O O . GLY A 1 337 ? 3.071 -2.955 22.793 1.00 81.88 337 GLY A O 1
ATOM 2587 N N . ASP A 1 338 ? 3.227 -2.402 20.615 1.00 75.56 338 ASP A N 1
ATOM 2588 C CA . ASP A 1 338 ? 4.526 -3.032 20.327 1.00 75.56 338 ASP A CA 1
ATOM 2589 C C . ASP A 1 338 ? 5.617 -2.013 19.941 1.00 75.56 338 ASP A C 1
ATOM 2591 O O . ASP A 1 338 ? 6.798 -2.355 19.883 1.00 75.56 338 ASP A O 1
ATOM 2595 N N . GLY A 1 339 ? 5.234 -0.764 19.662 1.00 67.19 339 GLY A N 1
ATOM 2596 C CA . GLY A 1 339 ? 6.143 0.326 19.327 1.00 67.19 339 GLY A CA 1
ATOM 2597 C C . GLY A 1 339 ? 6.635 1.120 20.539 1.00 67.19 339 GLY A C 1
ATOM 2598 O O . GLY A 1 339 ? 6.042 1.097 21.611 1.00 67.19 339 GLY A O 1
ATOM 2599 N N . VAL A 1 340 ? 7.697 1.903 20.325 1.00 61.31 340 VAL A N 1
ATOM 2600 C CA . VAL A 1 340 ? 8.20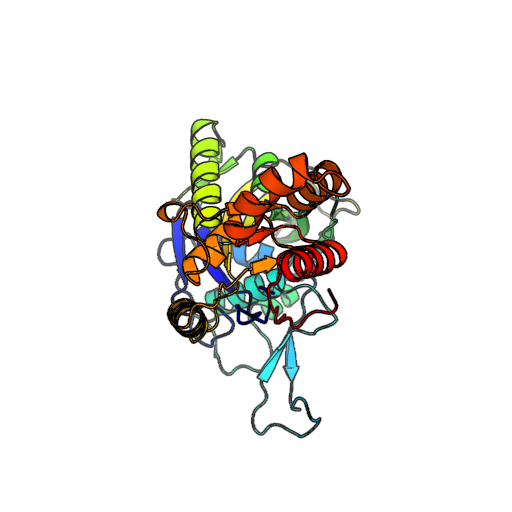9 2.902 21.291 1.00 61.31 340 VAL A CA 1
ATOM 2601 C C . VAL A 1 340 ? 7.202 4.050 21.520 1.00 61.31 340 VAL A C 1
ATOM 2603 O O . VAL A 1 340 ? 7.282 4.763 22.518 1.00 61.31 340 VAL A O 1
ATOM 2606 N N . ASN A 1 341 ? 6.266 4.229 20.582 1.00 57.16 341 ASN A N 1
ATOM 2607 C CA . ASN A 1 341 ? 5.363 5.377 20.446 1.00 57.16 341 ASN A CA 1
ATOM 2608 C C . ASN A 1 341 ? 4.035 5.216 21.182 1.00 57.16 341 ASN A C 1
ATOM 2610 O O . ASN A 1 341 ? 3.468 4.103 21.187 1.00 57.16 341 ASN A O 1
#

Organism: Trypanosoma cruzi (NCBI:txid5693)

Mean predicted aligned error: 6.3 Å

Secondary structure (DSSP, 8-state):
--TTTTB-S--EEEEEEETTEEEE-SS-SS-S-----TTS-HHHHHHHHHHHHHS----EEEEEE-TTSPEEEEEEEEE-TTSS-HHHHHHHHHHHHHHGGGS-TT--S--HHHHHHHH-TT-EEEE---TTT-EEEEEEE-GGG-EEEEEEEEHHHHHHTEEEEE-TTS-EEE--HHHHHHHHHHHHHHHHTTPEEEEEEEEEE-SSS--SS-----EEEEEEEEEE-PBPTTHHHHHHHHHHTT----EE-SS-HHHHHHHHHHTT---GGGT-EEEEHHHHHHHHHHHTT-HHHHHHHHHHHHHEEEEES--HHHHHHHHHHHHHTT-------SS--

Solvent-accessible surface area (backbone atoms only — not comparable to full-atom values): 18603 Å² total; per-residue (Å²): 59,42,73,55,57,44,16,64,65,51,44,11,45,38,34,36,27,43,19,79,40,76,51,75,45,93,72,59,44,89,55,93,58,62,50,83,64,84,78,52,37,67,70,58,50,51,53,49,44,51,35,53,39,59,52,53,68,50,47,75,43,77,40,53,53,47,96,88,68,48,76,44,97,64,70,45,82,42,71,44,88,91,33,58,49,62,68,50,45,15,52,41,36,45,40,25,21,49,51,38,76,82,52,68,79,82,59,82,86,63,54,55,37,54,50,54,51,70,62,47,77,73,42,69,42,79,44,73,69,42,89,88,76,46,34,30,32,22,37,36,44,44,84,92,44,46,28,38,35,26,36,40,25,40,32,70,65,45,54,72,52,33,56,26,27,30,36,63,84,54,49,79,42,77,53,44,73,70,55,49,50,53,51,53,51,53,52,50,54,40,32,61,72,33,20,54,53,33,17,32,30,37,24,70,45,90,63,76,66,84,64,96,61,85,83,90,59,69,19,30,38,38,33,40,41,20,31,32,57,48,65,39,87,63,40,41,60,52,46,49,54,39,47,74,72,73,42,85,65,64,45,45,30,65,49,56,56,62,41,46,52,31,48,28,38,71,37,68,58,47,45,68,92,80,61,45,36,71,46,40,27,68,58,51,50,50,56,47,65,74,15,62,100,36,72,77,39,38,69,63,44,48,68,52,58,76,31,47,31,36,32,10,51,32,49,57,67,43,56,53,49,51,53,52,54,41,43,74,73,71,49,89,84,87,87,61,68,76,65,99,99

pLDDT: mean 92.4, std 6.29, range [57.16, 98.88]